Protein AF-A0AAN7Z479-F1 (afdb_monomer_lite)

Radius of gyration: 17.5 Å; chains: 1; bounding box: 39×34×53 Å

Structure (mmCIF, N/CA/C/O backbone):
data_AF-A0AAN7Z479-F1
#
_entry.id   AF-A0AAN7Z479-F1
#
loop_
_atom_site.group_PDB
_atom_site.id
_atom_site.type_symbol
_atom_site.label_atom_id
_atom_site.label_alt_id
_atom_site.label_comp_id
_atom_site.label_asym_id
_atom_site.label_entity_id
_atom_site.label_seq_id
_atom_site.pdbx_PDB_ins_code
_atom_site.Cartn_x
_atom_site.Cartn_y
_atom_site.Cartn_z
_atom_site.occupancy
_atom_site.B_iso_or_equiv
_atom_site.auth_seq_id
_atom_site.auth_comp_id
_atom_site.auth_asym_id
_atom_site.auth_atom_id
_atom_site.pdbx_PDB_model_num
ATOM 1 N N . MET A 1 1 ? -17.009 -22.037 22.000 1.00 31.88 1 MET A N 1
ATOM 2 C CA . MET A 1 1 ? -17.190 -20.861 22.874 1.00 31.88 1 MET A CA 1
ATOM 3 C C . MET A 1 1 ? -15.784 -20.426 23.240 1.00 31.88 1 MET A C 1
ATOM 5 O O . MET A 1 1 ? -15.119 -21.175 23.938 1.00 31.88 1 MET A O 1
ATOM 9 N N . LEU A 1 2 ? -15.259 -19.372 22.610 1.00 34.09 2 LEU A N 1
ATOM 10 C CA . LEU A 1 2 ? -13.909 -18.897 22.923 1.00 34.09 2 LEU A CA 1
ATOM 11 C C . LEU A 1 2 ? -13.974 -18.253 24.307 1.00 34.09 2 LEU A C 1
ATOM 13 O O . LEU A 1 2 ? -14.759 -17.330 24.519 1.00 34.09 2 LEU A O 1
ATOM 17 N N . ASP A 1 3 ? -13.232 -18.828 25.246 1.00 29.84 3 ASP A N 1
ATOM 18 C CA . ASP A 1 3 ? -13.156 -18.368 26.622 1.00 29.84 3 ASP A CA 1
ATOM 19 C C . ASP A 1 3 ? -12.360 -17.055 26.662 1.00 29.84 3 ASP A C 1
ATOM 21 O O . ASP A 1 3 ? -11.141 -17.040 26.520 1.00 29.84 3 ASP A O 1
ATOM 25 N N . LEU A 1 4 ? -13.082 -15.939 26.778 1.00 45.47 4 LEU A N 1
ATOM 26 C CA . LEU A 1 4 ? -12.534 -14.583 26.880 1.00 45.47 4 LEU A CA 1
ATOM 27 C C . LEU A 1 4 ? -12.159 -14.225 28.334 1.00 45.47 4 LEU A C 1
ATOM 29 O O . LEU A 1 4 ? -11.893 -13.062 28.633 1.00 45.47 4 LEU A O 1
ATOM 33 N N . SER A 1 5 ? -12.127 -15.198 29.256 1.00 35.03 5 SER A N 1
ATOM 34 C CA . SER A 1 5 ? -11.767 -14.970 30.665 1.00 35.03 5 SER A CA 1
ATOM 35 C C . SER A 1 5 ? -10.272 -14.721 30.908 1.00 35.03 5 SER A C 1
ATOM 37 O O . SER A 1 5 ? -9.901 -14.317 32.008 1.00 35.03 5 SER A O 1
ATOM 39 N N . SER A 1 6 ? -9.412 -14.846 29.889 1.00 37.84 6 SER A N 1
ATOM 40 C CA . SER A 1 6 ? -8.010 -14.408 29.978 1.00 37.84 6 SER A CA 1
ATOM 41 C C . SER A 1 6 ? -7.822 -12.894 29.791 1.00 37.84 6 SER A C 1
ATOM 43 O O . SER A 1 6 ? -6.691 -12.418 29.795 1.00 37.84 6 SER A O 1
ATOM 45 N N . CYS A 1 7 ? -8.901 -12.113 29.655 1.00 37.78 7 CYS A N 1
ATOM 46 C CA . CYS A 1 7 ? -8.879 -10.644 29.623 1.00 37.78 7 CYS A CA 1
ATOM 47 C C . CYS A 1 7 ? -8.624 -10.010 31.006 1.00 37.78 7 CYS A C 1
ATOM 49 O O . CYS A 1 7 ? -9.256 -9.016 31.357 1.00 37.78 7 CYS A O 1
ATOM 51 N N . ASN A 1 8 ? -7.704 -10.563 31.801 1.00 35.97 8 ASN A N 1
ATOM 52 C CA . ASN A 1 8 ? -7.264 -9.935 33.041 1.00 35.97 8 ASN A CA 1
ATOM 53 C C . ASN A 1 8 ? -5.737 -9.790 33.062 1.00 35.97 8 ASN A C 1
ATOM 55 O O . ASN A 1 8 ? -5.003 -10.770 33.161 1.00 35.97 8 ASN A O 1
ATOM 59 N N . SER A 1 9 ? -5.313 -8.523 33.032 1.00 38.69 9 SER A N 1
ATOM 60 C CA . SER A 1 9 ? -3.955 -7.964 32.962 1.00 38.69 9 SER A CA 1
ATOM 61 C C . SER A 1 9 ? -3.333 -7.860 31.557 1.00 38.69 9 SER A C 1
ATOM 63 O O . SER A 1 9 ? -3.153 -8.844 30.853 1.00 38.69 9 SER A O 1
ATOM 65 N N . THR A 1 10 ? -2.956 -6.622 31.209 1.00 37.06 10 THR A N 1
ATOM 66 C CA . THR A 1 10 ? -2.405 -6.104 29.938 1.00 37.06 10 THR A CA 1
ATOM 67 C C . THR A 1 10 ? -3.448 -5.731 28.878 1.00 37.06 10 THR A C 1
ATOM 69 O O . THR A 1 10 ? -4.403 -6.451 28.608 1.00 37.06 10 THR A O 1
ATOM 72 N N . ALA A 1 11 ? -3.319 -4.512 28.358 1.00 47.00 11 ALA A N 1
ATOM 73 C CA . ALA A 1 11 ? -4.245 -3.922 27.410 1.00 47.00 11 ALA A CA 1
ATOM 74 C C . ALA A 1 11 ? -4.107 -4.646 26.061 1.00 47.00 11 ALA A C 1
ATOM 76 O O . ALA A 1 11 ? -3.091 -4.528 25.380 1.00 47.00 11 ALA A O 1
ATOM 77 N N . ASN A 1 12 ? -5.099 -5.468 25.720 1.00 52.91 12 ASN A N 1
ATOM 78 C CA . ASN A 1 12 ? -5.029 -6.331 24.547 1.00 52.91 12 ASN A CA 1
ATOM 79 C C . ASN A 1 12 ? -5.424 -5.542 23.294 1.00 52.91 12 ASN A C 1
ATOM 81 O O . ASN A 1 12 ? -6.611 -5.320 23.052 1.00 52.91 12 ASN A O 1
ATOM 85 N N . ALA A 1 13 ? -4.433 -5.147 22.492 1.00 54.78 13 ALA A N 1
ATOM 86 C CA . ALA A 1 13 ? -4.651 -4.703 21.117 1.00 54.78 13 ALA A CA 1
ATOM 87 C C . ALA A 1 13 ? -5.515 -5.729 20.356 1.00 54.78 13 ALA A C 1
ATOM 89 O O . ALA A 1 13 ? -5.385 -6.943 20.560 1.00 54.78 13 ALA A O 1
ATOM 90 N N . LEU A 1 14 ? -6.411 -5.262 19.481 1.00 60.06 14 LEU A N 1
ATOM 91 C CA . LEU A 1 14 ? -7.264 -6.166 18.706 1.00 60.06 14 LEU A CA 1
ATOM 92 C C . LEU A 1 14 ? -6.395 -6.969 17.726 1.00 60.06 14 LEU A C 1
ATOM 94 O O . LEU A 1 14 ? -5.628 -6.409 16.946 1.00 60.06 14 LEU A O 1
ATOM 98 N N . SER A 1 15 ? -6.508 -8.297 17.764 1.00 69.00 15 SER A N 1
ATOM 99 C CA . SER A 1 15 ? -5.804 -9.163 16.815 1.00 69.00 15 SER A CA 1
ATOM 100 C C . SER A 1 15 ? -6.449 -9.098 15.426 1.00 69.00 15 SER A C 1
ATOM 102 O O . SER A 1 15 ? -7.633 -8.782 15.294 1.00 69.00 15 SER A O 1
ATOM 104 N N . SER A 1 16 ? -5.708 -9.462 14.375 1.00 68.81 16 SER A N 1
ATOM 105 C CA . SER A 1 16 ? -6.222 -9.491 12.992 1.00 68.81 16 SER A CA 1
ATOM 106 C C . SER A 1 16 ? -7.510 -10.316 12.837 1.00 68.81 16 SER A C 1
ATOM 108 O O . SER A 1 16 ? -8.418 -9.922 12.113 1.00 68.81 16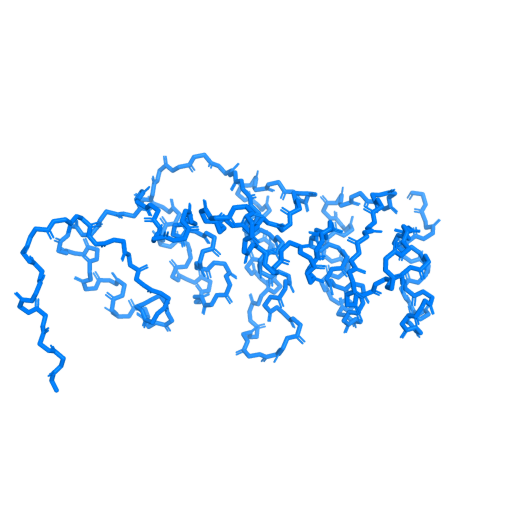 SER A O 1
ATOM 110 N N . MET A 1 17 ? -7.655 -11.407 13.598 1.00 72.06 17 MET A N 1
ATOM 111 C CA . MET A 1 17 ? -8.870 -12.239 13.620 1.00 72.06 17 MET A CA 1
ATOM 112 C C . MET A 1 17 ? -10.117 -11.519 14.149 1.00 72.06 17 MET A C 1
ATOM 114 O O . MET A 1 17 ? -11.244 -11.944 13.878 1.00 72.06 17 MET A O 1
ATOM 118 N N . VAL A 1 18 ? -9.930 -10.492 14.977 1.00 81.75 18 VAL A N 1
ATOM 119 C CA . VAL A 1 18 ? -11.021 -9.636 15.446 1.00 81.75 18 VAL A CA 1
ATOM 120 C C . VAL A 1 18 ? -11.376 -8.626 14.362 1.00 81.75 18 VAL A C 1
ATOM 122 O O . VAL A 1 18 ? -12.557 -8.410 14.119 1.00 81.75 18 VAL A O 1
ATOM 125 N N . LEU A 1 19 ? -10.375 -8.079 13.669 1.00 86.12 19 LEU A N 1
ATOM 126 C CA . LEU A 1 19 ? -10.551 -7.038 12.653 1.00 86.12 19 LEU A CA 1
ATOM 127 C C . LEU A 1 19 ? -11.257 -7.506 11.377 1.00 86.12 19 LEU A C 1
ATOM 129 O O . LEU A 1 19 ? -11.959 -6.717 10.752 1.00 86.12 19 LEU A O 1
ATOM 133 N N . GLU A 1 20 ? -11.113 -8.778 11.002 1.00 86.56 20 GLU A N 1
ATOM 134 C CA . GLU A 1 20 ? -11.834 -9.349 9.853 1.00 86.56 20 GLU A CA 1
ATOM 135 C C . GLU A 1 20 ? -13.352 -9.496 10.102 1.00 86.56 20 GLU A C 1
ATOM 137 O O . GLU A 1 20 ? -14.106 -9.714 9.156 1.00 86.56 20 GLU A O 1
ATOM 142 N N . VAL A 1 21 ? -13.824 -9.388 11.354 1.00 89.19 21 VAL A N 1
ATOM 143 C CA . 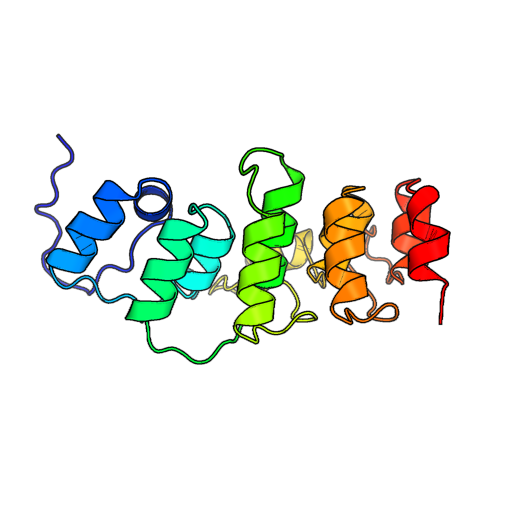VAL A 1 21 ? -15.238 -9.588 11.723 1.00 89.19 21 VAL A CA 1
ATOM 144 C C . VAL A 1 21 ? -15.801 -8.309 12.361 1.00 89.19 21 VAL A C 1
ATOM 146 O O . VAL A 1 21 ? -15.588 -8.093 13.560 1.00 89.19 21 VAL A O 1
ATOM 149 N N . PRO A 1 22 ? -16.547 -7.471 11.613 1.00 89.56 22 PRO A N 1
ATOM 150 C CA . PRO A 1 22 ? -17.031 -6.171 12.089 1.00 89.56 22 PRO A CA 1
ATOM 151 C C . PRO A 1 22 ? -17.771 -6.232 13.431 1.00 89.56 22 PRO A C 1
ATOM 153 O O . PRO A 1 22 ? -17.547 -5.399 14.309 1.00 89.56 22 PRO A O 1
ATOM 156 N N . GLU A 1 23 ? -18.599 -7.256 13.645 1.00 89.88 23 GLU A N 1
ATOM 157 C CA . GLU A 1 23 ? -19.369 -7.432 14.881 1.00 89.88 23 GLU A CA 1
ATOM 158 C C . GLU A 1 23 ? -18.461 -7.636 16.098 1.00 89.88 23 GLU A C 1
ATOM 160 O O . GLU A 1 23 ? -18.776 -7.171 17.194 1.00 89.88 23 GLU A O 1
ATOM 165 N N . ARG A 1 24 ? -17.315 -8.307 15.919 1.00 88.88 24 ARG A N 1
ATOM 166 C CA . ARG A 1 24 ? -16.334 -8.488 16.999 1.00 88.88 24 ARG A CA 1
ATOM 167 C C . ARG A 1 24 ? -15.622 -7.184 17.310 1.00 88.88 24 ARG A C 1
ATOM 169 O O . ARG A 1 24 ? -15.418 -6.889 18.484 1.00 88.88 24 ARG A O 1
ATOM 176 N N . VAL A 1 25 ? -15.292 -6.396 16.287 1.00 88.56 25 VAL A N 1
ATOM 177 C CA . VAL A 1 25 ? -14.699 -5.067 16.477 1.00 88.56 25 VAL A CA 1
ATOM 178 C C . VAL A 1 25 ? -15.641 -4.180 17.282 1.00 88.56 25 VAL A C 1
ATOM 180 O O . VAL A 1 25 ? -15.233 -3.654 18.315 1.00 88.56 25 VAL A O 1
ATOM 183 N N . HIS A 1 26 ? -16.915 -4.089 16.888 1.00 86.62 26 HIS A N 1
ATOM 184 C CA . HIS A 1 26 ? -17.925 -3.345 17.645 1.00 86.62 26 HIS A CA 1
ATOM 185 C C . HIS A 1 26 ? -18.021 -3.822 19.097 1.00 86.62 26 HIS A C 1
ATOM 187 O O . HIS A 1 26 ? -17.895 -3.017 20.018 1.00 86.62 26 HIS A O 1
ATOM 193 N N . TRP A 1 27 ? -18.161 -5.134 19.306 1.00 87.44 27 TRP A N 1
ATOM 194 C CA . TRP A 1 27 ? -18.277 -5.730 20.638 1.00 87.44 27 TRP A CA 1
ATOM 195 C C . TRP A 1 27 ? -17.076 -5.417 21.544 1.00 87.44 27 TRP A C 1
ATOM 197 O O . TRP A 1 27 ? -17.249 -5.206 22.751 1.00 87.44 27 TRP A O 1
ATOM 207 N N . CYS A 1 28 ? -15.864 -5.397 20.980 1.00 86.88 28 CYS A N 1
ATOM 208 C CA . CYS A 1 28 ? -14.639 -5.058 21.698 1.00 86.88 28 CYS A CA 1
ATOM 209 C C . CYS A 1 28 ? -14.561 -3.559 22.015 1.00 86.88 28 CYS A C 1
ATOM 211 O O . CYS A 1 28 ? -14.272 -3.196 23.155 1.00 86.88 28 CYS A O 1
ATOM 213 N N . LEU A 1 29 ? -14.854 -2.691 21.043 1.00 84.81 29 LEU A N 1
ATOM 214 C CA . LEU A 1 29 ? -14.834 -1.237 21.233 1.00 84.81 29 LEU A CA 1
ATOM 215 C C . LEU A 1 29 ? -15.869 -0.782 22.275 1.00 84.81 29 LEU A C 1
ATOM 217 O O . LEU A 1 29 ? -15.574 0.085 23.092 1.00 84.81 29 LEU A O 1
ATOM 221 N N . GLU A 1 30 ? -17.055 -1.397 22.312 1.00 87.31 30 GLU A N 1
ATOM 222 C CA . GLU A 1 30 ? -18.076 -1.145 23.346 1.00 87.31 30 GLU A CA 1
ATOM 223 C C . GLU A 1 30 ? -17.609 -1.502 24.765 1.00 87.31 30 GLU A C 1
ATOM 225 O O . GLU A 1 30 ? -18.119 -0.961 25.743 1.00 87.31 30 GLU A O 1
ATOM 230 N N . ARG A 1 31 ? -16.629 -2.403 24.891 1.00 86.62 31 ARG A N 1
ATOM 231 C CA . ARG A 1 31 ? -16.045 -2.830 26.173 1.00 86.62 31 ARG A CA 1
ATOM 232 C C . ARG A 1 31 ? -14.776 -2.073 26.545 1.00 86.62 31 ARG A C 1
ATOM 234 O O . ARG A 1 31 ? -14.092 -2.472 27.482 1.00 86.62 31 ARG A O 1
ATOM 241 N N . GLY A 1 32 ? -14.479 -0.984 25.840 1.00 83.00 32 GLY A N 1
ATOM 242 C CA . GLY A 1 32 ? -13.323 -0.141 26.126 1.00 83.00 32 GLY A CA 1
ATOM 243 C C . GLY A 1 32 ? -12.009 -0.702 25.592 1.00 83.00 32 GLY A C 1
ATOM 244 O O . GLY A 1 32 ? -10.960 -0.383 26.143 1.00 83.00 32 GLY A O 1
ATOM 245 N N . ALA A 1 33 ? -12.045 -1.538 24.546 1.00 81.69 33 ALA A N 1
ATOM 246 C CA . ALA A 1 33 ? -10.827 -1.845 23.804 1.00 81.69 33 ALA A CA 1
ATOM 247 C C . ALA A 1 33 ? -10.222 -0.546 23.252 1.00 81.69 33 ALA A C 1
ATOM 249 O O . ALA A 1 33 ? -10.915 0.246 22.611 1.00 81.69 33 ALA A O 1
ATOM 250 N N . ASP A 1 34 ? -8.935 -0.346 23.515 1.00 79.12 34 ASP A N 1
ATOM 251 C CA . ASP A 1 34 ? -8.214 0.856 23.126 1.00 79.12 34 ASP A CA 1
ATOM 252 C C . ASP A 1 34 ? -7.635 0.691 21.714 1.00 79.12 34 ASP A C 1
ATOM 254 O O . ASP A 1 34 ? -6.751 -0.136 21.472 1.00 79.12 34 ASP A O 1
ATOM 258 N N . ALA A 1 35 ? -8.171 1.467 20.771 1.00 77.50 35 ALA A N 1
ATOM 259 C CA . ALA A 1 35 ? -7.760 1.464 19.370 1.00 77.50 35 ALA A CA 1
ATOM 260 C C . ALA A 1 35 ? -6.421 2.189 19.130 1.00 77.50 35 ALA A C 1
ATOM 262 O O . ALA A 1 35 ? -5.897 2.130 18.022 1.00 77.50 35 ALA A O 1
ATOM 263 N N . SER A 1 36 ? -5.852 2.852 20.141 1.00 77.06 36 SER A N 1
ATOM 264 C CA . SER A 1 36 ? -4.546 3.514 20.030 1.00 77.06 36 SER A CA 1
ATOM 265 C C . SER A 1 36 ? -3.360 2.563 20.235 1.00 77.06 36 SER A C 1
ATOM 267 O O . SER A 1 36 ? -2.216 2.925 19.962 1.00 77.06 36 SER A O 1
ATOM 269 N N . LEU A 1 37 ? -3.614 1.337 20.701 1.00 73.31 37 LEU A N 1
ATOM 270 C CA . LEU A 1 37 ? -2.561 0.383 21.034 1.00 73.31 37 LEU A CA 1
ATOM 271 C C . LEU A 1 37 ? -1.978 -0.303 19.798 1.00 73.31 37 LEU A C 1
ATOM 273 O O . LEU A 1 37 ? -2.695 -0.712 18.880 1.00 73.31 37 LEU A O 1
ATOM 277 N N . SER A 1 38 ? -0.663 -0.514 19.835 1.00 77.50 38 SER A N 1
ATOM 278 C CA . SER A 1 38 ? 0.043 -1.344 18.866 1.00 77.50 38 SER A CA 1
ATOM 279 C C . SER A 1 38 ? -0.104 -2.836 19.174 1.00 77.50 38 SER A C 1
ATOM 281 O O . SER A 1 38 ? -0.153 -3.266 20.328 1.00 77.50 38 SER A O 1
ATOM 283 N N . SER A 1 39 ? -0.122 -3.646 18.120 1.00 74.62 39 SER A N 1
ATOM 284 C CA . SER A 1 39 ? 0.014 -5.098 18.185 1.00 74.62 39 SER A CA 1
ATOM 285 C C . SER A 1 39 ? 1.359 -5.510 18.814 1.00 74.62 39 SER A C 1
ATOM 287 O O . SER A 1 39 ? 2.292 -4.705 18.865 1.00 74.62 39 SER A O 1
ATOM 289 N N . PRO A 1 40 ? 1.524 -6.785 19.219 1.00 70.81 40 PRO A N 1
ATOM 290 C CA . PRO A 1 40 ? 2.817 -7.303 19.680 1.00 70.81 40 PRO A CA 1
ATOM 291 C C . PRO A 1 40 ? 3.955 -7.153 18.660 1.00 70.81 40 PRO A C 1
ATOM 293 O O . PRO A 1 40 ? 5.120 -7.167 19.038 1.00 70.81 40 PRO A O 1
ATOM 296 N N . LEU A 1 41 ? 3.612 -6.994 17.380 1.00 70.25 41 LEU A N 1
ATOM 297 C CA . LEU A 1 41 ? 4.539 -6.715 16.289 1.00 70.25 41 LEU A CA 1
ATOM 298 C C . LEU A 1 41 ? 4.690 -5.207 16.051 1.00 70.25 41 LEU A C 1
ATOM 300 O O . LEU A 1 41 ? 4.919 -4.811 14.926 1.00 70.25 41 LEU A O 1
ATOM 304 N N . GLY A 1 42 ? 4.423 -4.330 17.019 1.00 79.25 42 GLY A N 1
ATOM 305 C CA . GLY A 1 42 ? 4.577 -2.875 16.869 1.00 79.25 42 GLY A CA 1
ATOM 306 C C . GLY A 1 42 ? 3.572 -2.169 15.943 1.00 79.25 42 GLY A C 1
ATOM 307 O O . GLY A 1 42 ? 3.468 -0.948 16.006 1.00 79.25 42 GLY A O 1
ATOM 308 N N . LEU A 1 43 ? 2.789 -2.907 15.149 1.00 84.62 43 LEU A N 1
ATOM 309 C CA . LEU A 1 43 ? 1.811 -2.345 14.208 1.00 84.62 43 LEU A CA 1
ATOM 310 C C . LEU A 1 43 ? 0.671 -1.632 14.917 1.00 84.62 43 LEU A C 1
ATOM 312 O O . LEU A 1 43 ? 0.045 -2.222 15.796 1.00 84.62 43 LEU A O 1
ATOM 316 N N . THR A 1 44 ? 0.327 -0.433 14.471 1.00 88.88 44 THR A N 1
ATOM 317 C CA . THR A 1 44 ? -0.923 0.228 14.853 1.00 88.88 44 THR A CA 1
ATOM 318 C C . THR A 1 44 ? -2.127 -0.593 14.397 1.00 88.88 44 THR A C 1
ATOM 320 O O . THR A 1 44 ? -2.062 -1.369 13.436 1.00 88.88 44 THR A O 1
ATOM 323 N N . ILE A 1 45 ? -3.276 -0.398 15.046 1.00 88.88 45 ILE A N 1
ATOM 324 C CA . ILE A 1 45 ? -4.479 -1.119 14.631 1.00 88.88 45 ILE A CA 1
ATOM 325 C C . ILE A 1 45 ? -4.916 -0.767 13.205 1.00 88.88 45 ILE A C 1
ATOM 327 O O . ILE A 1 45 ? -5.465 -1.616 12.503 1.00 88.88 45 ILE A O 1
ATOM 331 N N . ILE A 1 46 ? -4.620 0.456 12.755 1.00 92.94 46 ILE A N 1
ATOM 332 C CA . ILE A 1 46 ? -4.938 0.917 11.404 1.00 92.94 46 ILE A CA 1
ATOM 333 C C . ILE A 1 46 ? -4.101 0.177 10.361 1.00 92.94 46 ILE A C 1
ATOM 335 O O . ILE A 1 46 ? -4.633 -0.241 9.337 1.00 92.94 46 ILE A O 1
ATOM 339 N N . GLU A 1 47 ? -2.820 -0.065 10.630 1.00 92.62 47 GLU A N 1
ATOM 340 C CA . GLU A 1 47 ? -1.939 -0.828 9.740 1.00 92.62 47 GLU A CA 1
ATOM 341 C C . GLU A 1 47 ? -2.380 -2.289 9.585 1.00 92.62 47 GLU A C 1
ATOM 343 O O . GLU A 1 47 ? -2.376 -2.839 8.476 1.00 92.62 47 GLU A O 1
ATOM 348 N N . VAL A 1 48 ? -2.823 -2.918 10.679 1.00 90.88 48 VAL A N 1
ATOM 349 C CA . VAL A 1 48 ? -3.390 -4.274 10.629 1.00 90.88 48 VAL A CA 1
ATOM 350 C C . VAL A 1 48 ? -4.729 -4.263 9.885 1.00 90.88 48 VAL A C 1
ATOM 352 O O . VAL A 1 48 ? -4.954 -5.095 9.002 1.00 90.88 48 VAL A O 1
ATOM 355 N N . ALA A 1 49 ? -5.607 -3.302 10.182 1.00 93.44 49 ALA A N 1
ATOM 356 C CA . ALA A 1 49 ? -6.914 -3.170 9.542 1.00 93.44 49 ALA A CA 1
ATOM 357 C C . ALA A 1 49 ? -6.800 -2.911 8.032 1.00 93.44 49 ALA A C 1
ATOM 359 O O . ALA A 1 49 ? -7.515 -3.534 7.248 1.00 93.44 49 ALA A O 1
ATOM 360 N N . ALA A 1 50 ? -5.849 -2.082 7.598 1.00 95.81 50 ALA A N 1
ATOM 361 C CA . ALA A 1 50 ? -5.574 -1.817 6.187 1.00 95.81 50 ALA A CA 1
ATOM 362 C C . ALA A 1 50 ? -5.255 -3.101 5.396 1.00 95.81 50 ALA A C 1
ATOM 364 O O . ALA A 1 50 ? -5.576 -3.201 4.210 1.00 95.81 50 ALA A O 1
ATOM 365 N N . SER A 1 51 ? -4.688 -4.108 6.066 1.00 93.44 51 SER A N 1
ATOM 366 C CA . SER A 1 51 ? -4.319 -5.390 5.459 1.00 93.44 51 SER A CA 1
ATOM 367 C C . SER A 1 51 ? -5.481 -6.377 5.321 1.00 93.44 51 SER A C 1
ATOM 369 O O . SER A 1 51 ? -5.409 -7.260 4.470 1.00 93.44 51 SER A O 1
ATOM 371 N N . CYS A 1 52 ? -6.504 -6.306 6.181 1.00 92.62 52 CYS A N 1
ATOM 372 C CA . CYS A 1 52 ? -7.474 -7.405 6.312 1.00 92.62 52 CYS A CA 1
ATOM 373 C C . CYS A 1 52 ? -8.916 -7.010 6.648 1.00 92.62 52 CYS A C 1
ATOM 375 O O . CYS A 1 52 ? -9.836 -7.771 6.352 1.00 92.62 52 CYS A O 1
ATOM 377 N N . ALA A 1 53 ? -9.136 -5.850 7.263 1.00 94.44 53 ALA A N 1
ATOM 378 C CA . ALA A 1 53 ? -10.457 -5.422 7.699 1.00 94.44 53 ALA A CA 1
ATOM 379 C C . ALA A 1 53 ? -11.236 -4.794 6.546 1.00 94.44 53 ALA A C 1
ATOM 381 O O . ALA A 1 53 ? -10.645 -4.147 5.678 1.00 94.44 53 ALA A O 1
ATOM 382 N N . SER A 1 54 ? -12.563 -4.916 6.579 1.00 95.44 54 SER A N 1
ATOM 383 C CA . SER A 1 54 ? -13.437 -4.197 5.647 1.00 95.44 54 SER A CA 1
ATOM 384 C C . SER A 1 54 ? -13.216 -2.681 5.721 1.00 95.44 54 SER A C 1
ATOM 386 O O . SER A 1 54 ? -12.842 -2.153 6.775 1.00 95.44 54 SER A O 1
ATOM 388 N N . LEU A 1 55 ? -13.496 -1.968 4.628 1.00 96.31 55 LEU A N 1
ATOM 389 C CA . LEU A 1 55 ? -13.455 -0.502 4.608 1.00 96.31 55 LEU A CA 1
ATOM 390 C C . LEU A 1 55 ? -14.253 0.143 5.757 1.00 96.31 55 LEU A C 1
ATOM 392 O O . LEU A 1 55 ? -13.788 1.110 6.356 1.00 96.31 55 LEU A O 1
ATOM 396 N N . ASP A 1 56 ? -15.432 -0.384 6.088 1.00 95.44 56 ASP A N 1
ATOM 397 C CA . ASP A 1 56 ? -16.280 0.185 7.144 1.00 95.44 56 ASP A CA 1
ATOM 398 C C . ASP A 1 56 ? -15.674 -0.015 8.536 1.00 95.44 56 ASP A C 1
ATOM 400 O O . ASP A 1 56 ? -15.687 0.893 9.367 1.00 95.44 56 ASP A O 1
ATOM 404 N N . THR A 1 57 ? -15.060 -1.175 8.775 1.00 94.00 57 THR A N 1
ATOM 405 C CA . THR A 1 57 ? -14.300 -1.425 10.004 1.00 94.00 57 THR A CA 1
ATOM 406 C C . THR A 1 57 ? -13.093 -0.498 10.113 1.00 94.00 57 THR A C 1
ATOM 408 O O . THR A 1 57 ? -12.829 0.039 11.186 1.00 94.00 57 THR A O 1
ATOM 411 N N . LEU A 1 58 ? -12.373 -0.277 9.011 1.00 95.31 58 LEU A N 1
ATOM 412 C CA . LEU A 1 58 ? -11.237 0.642 8.978 1.00 95.31 58 LEU A CA 1
ATOM 413 C C . LEU A 1 58 ? -11.665 2.080 9.302 1.00 95.31 58 LEU A C 1
ATOM 415 O O . LEU A 1 58 ? -11.031 2.720 10.136 1.00 95.31 58 LEU A O 1
ATOM 419 N N . LYS A 1 59 ? -12.756 2.567 8.695 1.00 94.38 59 LYS A N 1
ATOM 420 C CA . LYS A 1 59 ? -13.331 3.893 8.985 1.00 94.38 59 LYS A CA 1
ATOM 421 C C . LYS A 1 59 ? -13.650 4.052 10.467 1.00 94.38 59 LYS A C 1
ATOM 423 O O . LYS A 1 59 ? -13.174 4.996 11.089 1.00 94.38 59 LYS A O 1
ATOM 428 N N . LEU A 1 60 ? -14.369 3.084 11.038 1.00 92.31 60 LEU A N 1
ATOM 429 C CA . LEU A 1 60 ? -14.708 3.076 12.460 1.00 92.31 60 LEU A CA 1
ATOM 430 C C . LEU A 1 60 ? -1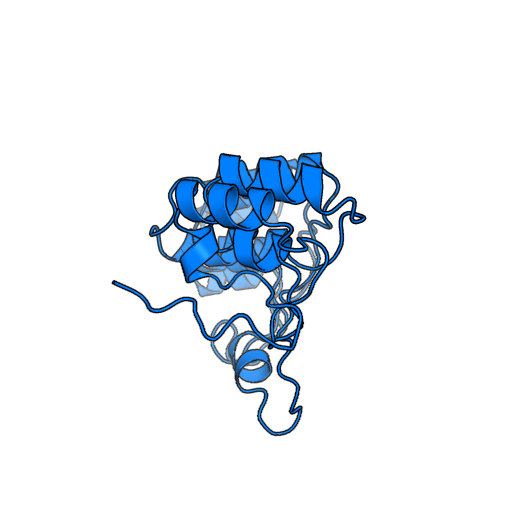3.459 3.151 13.345 1.00 92.31 60 LEU A C 1
ATOM 432 O O . LEU A 1 60 ? -13.452 3.869 14.340 1.00 92.31 60 LEU A O 1
ATOM 436 N N . LEU A 1 61 ? -12.404 2.405 13.013 1.00 92.00 61 LEU A N 1
ATOM 437 C CA . LEU A 1 61 ? -11.173 2.412 13.802 1.00 92.00 61 LEU A CA 1
ATOM 438 C C . LEU A 1 61 ? -10.429 3.744 13.705 1.00 92.00 61 LEU A C 1
ATOM 440 O O . LEU A 1 61 ? -9.985 4.237 14.736 1.00 92.00 61 LEU A O 1
ATOM 444 N N . ILE A 1 62 ? -10.327 4.345 12.514 1.00 92.25 62 ILE A N 1
ATOM 445 C CA . ILE A 1 62 ? -9.688 5.661 12.341 1.00 92.25 62 ILE A CA 1
ATOM 446 C C . ILE A 1 62 ? -10.436 6.733 13.141 1.00 92.25 62 ILE A C 1
ATOM 448 O O . ILE A 1 62 ? -9.803 7.511 13.848 1.00 92.25 62 ILE A O 1
ATOM 452 N N . GLU A 1 63 ? -11.772 6.726 13.109 1.00 89.94 63 GLU A N 1
ATOM 453 C CA . GLU A 1 63 ? -12.603 7.645 13.903 1.00 89.94 63 GLU A CA 1
ATOM 454 C C . GLU A 1 63 ? -12.383 7.501 15.418 1.00 89.94 63 GLU A C 1
ATOM 456 O O . GLU A 1 63 ? -12.574 8.459 16.164 1.00 89.94 63 GLU A O 1
ATOM 461 N N . ARG A 1 64 ? -12.010 6.305 15.893 1.00 85.88 64 ARG A N 1
ATOM 462 C CA . ARG A 1 64 ? -11.822 6.009 17.324 1.00 85.88 64 ARG A CA 1
ATOM 463 C C . ARG A 1 64 ? -10.387 6.155 17.811 1.00 85.88 64 ARG A C 1
ATOM 465 O O . ARG A 1 64 ? -10.202 6.408 18.996 1.00 85.88 64 ARG A O 1
ATOM 472 N N . ALA A 1 65 ? -9.402 5.937 16.946 1.00 83.94 65 ALA A N 1
ATOM 473 C CA . ALA A 1 65 ? -7.993 5.958 17.323 1.00 83.94 65 ALA A CA 1
ATOM 474 C C . ALA A 1 65 ? -7.463 7.380 17.568 1.00 83.94 65 ALA A C 1
ATOM 476 O O . ALA A 1 65 ? -6.471 7.519 18.277 1.00 83.94 65 ALA A O 1
ATOM 477 N N . ASP A 1 66 ? -8.103 8.408 16.989 1.00 79.56 66 ASP A N 1
ATOM 478 C CA . ASP A 1 66 ? -7.690 9.824 17.071 1.00 79.56 66 ASP A CA 1
ATOM 479 C C . ASP A 1 66 ? -6.176 10.024 16.836 1.00 79.56 66 ASP A C 1
ATOM 481 O O . ASP A 1 66 ? -5.499 10.827 17.477 1.00 79.56 66 ASP A O 1
ATOM 485 N N . SER A 1 67 ? -5.614 9.218 15.932 1.00 77.56 67 SER A N 1
ATOM 486 C CA . SER A 1 67 ? -4.184 9.176 15.637 1.00 77.56 67 SER A CA 1
ATOM 487 C C . SER A 1 67 ? -3.877 9.916 14.341 1.00 77.56 67 SER A C 1
ATOM 489 O O . SER A 1 67 ? -4.602 9.772 13.354 1.00 77.56 67 SER A O 1
ATOM 491 N N . SER A 1 68 ? -2.759 10.644 14.304 1.00 86.62 68 SER A N 1
ATOM 492 C CA . SER A 1 68 ? -2.278 11.269 13.070 1.00 86.62 68 SER A CA 1
ATOM 493 C C . SER A 1 68 ? -2.010 10.223 11.979 1.00 86.62 68 SER A C 1
ATOM 495 O O . SER A 1 68 ? -1.458 9.164 12.289 1.00 86.62 68 SER A O 1
ATOM 497 N N . PRO A 1 69 ? -2.342 10.513 10.708 1.00 92.19 69 PRO A N 1
ATOM 498 C CA . PRO A 1 69 ? -2.110 9.597 9.598 1.00 92.19 69 PRO A CA 1
ATOM 499 C C . PRO A 1 69 ? -0.605 9.409 9.372 1.00 92.19 69 PRO A C 1
ATOM 501 O O . PRO A 1 69 ? 0.092 10.310 8.909 1.00 92.19 69 PRO A O 1
ATOM 504 N N . GLN A 1 70 ? -0.093 8.237 9.735 1.00 91.50 70 GLN A N 1
ATOM 505 C CA . GLN A 1 70 ? 1.328 7.901 9.669 1.00 91.50 70 GLN A CA 1
ATOM 506 C C . GLN A 1 70 ? 1.526 6.401 9.424 1.00 91.50 70 GLN A C 1
ATOM 508 O O . GLN A 1 70 ? 0.568 5.626 9.474 1.00 91.50 70 GLN A O 1
ATOM 513 N N . GLY A 1 71 ? 2.777 5.999 9.197 1.00 91.69 71 GLY A N 1
ATOM 514 C CA . GLY A 1 71 ? 3.139 4.603 8.960 1.00 91.69 71 GLY A CA 1
ATOM 515 C C . GLY A 1 71 ? 2.737 4.112 7.571 1.00 91.69 71 GLY A C 1
ATOM 516 O O . GLY A 1 71 ? 2.305 4.876 6.707 1.00 91.69 71 GLY A O 1
ATOM 517 N N . ASP A 1 72 ? 2.879 2.814 7.341 1.00 94.12 72 ASP A N 1
ATOM 518 C CA . ASP A 1 72 ? 2.822 2.201 6.010 1.00 94.12 72 ASP A CA 1
ATOM 519 C C . ASP A 1 72 ? 1.487 1.496 5.719 1.00 94.12 72 ASP A C 1
ATOM 521 O O . ASP A 1 72 ? 1.417 0.531 4.955 1.00 94.12 72 ASP A O 1
ATOM 525 N N . ALA A 1 73 ? 0.383 1.996 6.288 1.00 96.50 73 ALA A N 1
ATOM 526 C CA . ALA A 1 73 ? -0.964 1.454 6.066 1.00 96.50 73 ALA A CA 1
ATOM 527 C C . ALA A 1 73 ? -1.330 1.352 4.568 1.00 96.50 73 ALA A C 1
ATOM 529 O O . ALA A 1 73 ? -1.918 0.359 4.136 1.00 96.50 73 ALA A O 1
ATOM 530 N N . VAL A 1 74 ? -0.924 2.336 3.756 1.00 98.38 74 VAL A N 1
ATOM 531 C CA . VAL A 1 74 ? -1.136 2.338 2.296 1.00 98.38 74 VAL A CA 1
ATOM 532 C C . VAL A 1 74 ? -0.345 1.212 1.615 1.00 98.38 74 VAL A C 1
ATOM 534 O O . VAL A 1 74 ? -0.891 0.488 0.778 1.00 98.38 74 VAL A O 1
ATOM 537 N N . ALA A 1 75 ? 0.916 0.998 2.008 1.00 97.56 75 ALA A N 1
ATOM 538 C CA . ALA A 1 75 ? 1.735 -0.097 1.490 1.00 97.56 75 ALA A CA 1
ATOM 539 C C . ALA A 1 75 ? 1.150 -1.465 1.866 1.00 97.56 75 ALA A C 1
ATOM 541 O O . ALA A 1 75 ? 1.078 -2.356 1.019 1.00 97.56 75 ALA A O 1
ATOM 542 N N . ARG A 1 76 ? 0.657 -1.614 3.099 1.00 96.00 76 ARG A N 1
ATOM 543 C CA . ARG A 1 76 ? 0.009 -2.842 3.579 1.00 96.00 76 ARG A CA 1
ATOM 544 C C . ARG A 1 76 ? -1.285 -3.173 2.842 1.00 96.00 76 ARG A C 1
ATOM 546 O O . ARG A 1 76 ? -1.473 -4.321 2.441 1.00 96.00 76 ARG A O 1
ATOM 553 N N . ALA A 1 77 ? -2.144 -2.185 2.599 1.00 97.81 77 ALA A N 1
ATOM 554 C CA . ALA A 1 77 ? -3.353 -2.382 1.800 1.00 97.81 77 ALA A CA 1
ATOM 555 C C . ALA A 1 77 ? -3.029 -2.762 0.343 1.00 97.81 77 ALA A C 1
ATOM 557 O O . ALA A 1 77 ? -3.656 -3.669 -0.207 1.00 97.81 77 ALA A O 1
ATOM 558 N N . SER A 1 78 ? -2.006 -2.144 -0.259 1.00 98.19 78 SER A N 1
ATOM 559 C CA . SER A 1 78 ? -1.527 -2.523 -1.597 1.00 98.19 78 SER A CA 1
ATOM 560 C C . SER A 1 78 ? -0.962 -3.949 -1.628 1.00 98.19 78 SER A C 1
ATOM 562 O O . SER A 1 78 ? -1.293 -4.729 -2.520 1.00 98.19 78 SER A O 1
ATOM 564 N N . LEU A 1 79 ? -0.182 -4.349 -0.615 1.00 96.25 79 LEU A N 1
ATOM 565 C CA . LEU A 1 79 ? 0.313 -5.723 -0.483 1.00 96.25 79 LEU A CA 1
ATOM 566 C C . LEU A 1 79 ? -0.835 -6.733 -0.329 1.00 96.25 79 LEU A C 1
ATOM 568 O O . LEU A 1 79 ? -0.805 -7.806 -0.933 1.00 96.25 79 LEU A O 1
ATOM 572 N N . ALA A 1 80 ? -1.870 -6.398 0.440 1.00 96.00 80 ALA A N 1
ATOM 573 C CA . ALA A 1 80 ? -3.054 -7.239 0.588 1.00 96.00 80 ALA A CA 1
ATOM 574 C C . ALA A 1 80 ? -3.826 -7.406 -0.734 1.00 96.00 80 ALA A C 1
ATOM 576 O O . ALA A 1 80 ? -4.357 -8.484 -0.991 1.00 96.00 80 ALA A O 1
ATOM 577 N N . HIS A 1 81 ? -3.824 -6.393 -1.610 1.00 97.38 81 HIS A N 1
ATOM 578 C CA . HIS A 1 81 ? -4.472 -6.452 -2.931 1.00 97.38 81 HIS A CA 1
ATOM 579 C C . HIS A 1 81 ? -3.837 -7.496 -3.861 1.00 97.38 81 HIS A C 1
ATOM 581 O O . HIS A 1 81 ? -4.462 -7.976 -4.802 1.00 97.38 81 HIS A O 1
ATOM 587 N N . THR A 1 82 ? -2.592 -7.905 -3.595 1.00 95.06 82 THR A N 1
ATOM 588 C CA . THR A 1 82 ? -1.854 -8.854 -4.447 1.00 95.06 82 THR A CA 1
ATOM 589 C C . THR A 1 82 ? -2.438 -10.271 -4.460 1.00 95.06 82 THR A C 1
ATOM 591 O O . THR A 1 82 ? -2.160 -11.022 -5.393 1.00 95.06 82 THR A O 1
ATOM 594 N N . ASN A 1 83 ? -3.244 -10.646 -3.459 1.00 89.31 83 ASN A N 1
ATOM 595 C CA . ASN A 1 83 ? -3.739 -12.015 -3.269 1.00 89.31 83 ASN A CA 1
ATOM 596 C C . ASN A 1 83 ? -5.252 -12.197 -3.504 1.00 89.31 83 ASN A C 1
ATOM 598 O O . ASN A 1 83 ? -5.759 -13.288 -3.256 1.00 89.31 83 ASN A O 1
ATOM 602 N N . ASP A 1 84 ? -5.964 -11.162 -3.969 1.00 88.06 84 ASP A N 1
ATOM 603 C CA . ASP A 1 84 ? -7.409 -11.167 -4.281 1.00 88.06 84 ASP A CA 1
ATOM 604 C C . ASP A 1 84 ? -8.341 -11.623 -3.134 1.00 88.06 84 ASP A C 1
ATOM 606 O O . ASP A 1 84 ? -9.554 -11.729 -3.320 1.00 88.06 84 ASP A O 1
ATOM 610 N N . ARG A 1 85 ? -7.812 -11.855 -1.920 1.00 91.25 85 ARG A N 1
ATOM 611 C CA . ARG A 1 85 ? -8.595 -12.263 -0.741 1.00 91.25 85 ARG A CA 1
ATOM 612 C C . ARG A 1 85 ? -9.511 -11.142 -0.261 1.00 91.25 85 ARG A C 1
ATOM 614 O O . ARG A 1 85 ? -10.583 -11.417 0.272 1.00 91.25 85 ARG A O 1
ATOM 621 N N . TYR A 1 86 ? -9.076 -9.897 -0.431 1.00 91.19 86 TYR A N 1
ATOM 622 C CA . TYR A 1 86 ? -9.769 -8.712 0.059 1.00 91.19 86 TYR A CA 1
ATOM 623 C C . TYR A 1 86 ? -10.139 -7.823 -1.136 1.00 91.19 86 TYR A C 1
ATOM 625 O O . TYR A 1 86 ? -9.279 -7.111 -1.652 1.00 91.19 86 TYR A O 1
ATOM 633 N N . PRO A 1 87 ? -11.388 -7.877 -1.624 1.00 88.50 87 PRO A N 1
ATOM 634 C CA . PRO A 1 87 ? -11.762 -7.238 -2.887 1.00 88.50 87 PRO A CA 1
ATOM 635 C C . PRO A 1 87 ? -11.806 -5.703 -2.830 1.00 88.50 87 PRO A C 1
ATOM 637 O O . PRO A 1 87 ? -11.786 -5.059 -3.868 1.00 88.50 87 PRO A O 1
ATOM 640 N N . ASP A 1 88 ? -11.857 -5.116 -1.637 1.00 95.44 88 ASP A N 1
ATOM 641 C CA . ASP A 1 88 ? -12.032 -3.683 -1.368 1.00 95.44 88 ASP A CA 1
ATOM 642 C C . ASP A 1 88 ? -10.710 -2.940 -1.086 1.00 95.44 88 ASP A C 1
ATOM 644 O O . ASP A 1 88 ? -10.708 -1.840 -0.526 1.00 95.44 88 ASP A O 1
ATOM 648 N N . ARG A 1 89 ? -9.548 -3.531 -1.413 1.00 97.56 89 ARG A N 1
ATOM 649 C CA . ARG A 1 89 ? -8.251 -2.892 -1.107 1.00 97.56 89 ARG A CA 1
ATOM 650 C C . ARG A 1 89 ? -8.019 -1.600 -1.879 1.00 97.56 89 ARG A C 1
ATOM 652 O O . ARG A 1 89 ? -7.377 -0.702 -1.339 1.00 97.56 89 ARG A O 1
ATOM 659 N N . VAL A 1 90 ? -8.543 -1.474 -3.098 1.00 98.31 90 VAL A N 1
ATOM 660 C CA . VAL A 1 90 ? -8.450 -0.230 -3.882 1.00 98.31 90 VAL A CA 1
ATOM 661 C C . VAL A 1 90 ? -9.208 0.895 -3.176 1.00 98.31 90 VAL A C 1
ATOM 663 O O . VAL A 1 90 ? -8.679 1.994 -3.005 1.00 98.31 90 VAL A O 1
ATOM 666 N N . GLU A 1 91 ? -10.420 0.625 -2.698 1.00 98.50 91 GLU A N 1
ATOM 667 C CA . GLU A 1 91 ? -11.244 1.574 -1.949 1.00 98.50 91 GLU A CA 1
ATOM 668 C C . GLU A 1 91 ? -10.614 1.928 -0.600 1.00 98.50 91 GLU A C 1
ATOM 670 O O . GLU A 1 91 ? -10.647 3.088 -0.189 1.00 98.50 91 GLU A O 1
ATOM 675 N N . VAL A 1 92 ? -9.988 0.956 0.065 1.00 98.50 92 VAL A N 1
ATOM 676 C CA . VAL A 1 92 ? -9.232 1.182 1.302 1.00 98.50 92 VAL A CA 1
ATOM 677 C C . VAL A 1 92 ? -8.029 2.089 1.072 1.00 98.50 92 VAL A C 1
ATOM 679 O O . VAL A 1 92 ? -7.867 3.058 1.812 1.00 98.50 92 VAL A O 1
ATOM 682 N N . VAL A 1 93 ? -7.216 1.845 0.039 1.00 98.69 93 VAL A N 1
ATOM 683 C CA . VAL A 1 93 ? -6.090 2.732 -0.305 1.00 98.69 93 VAL A CA 1
ATOM 684 C C . VAL A 1 93 ? -6.592 4.132 -0.637 1.00 98.69 93 VAL A C 1
ATOM 686 O O . VAL A 1 93 ? -6.038 5.112 -0.143 1.00 98.69 93 VAL A O 1
ATOM 689 N N . ARG A 1 94 ? -7.677 4.244 -1.410 1.00 98.69 94 ARG A N 1
ATOM 690 C CA . ARG A 1 94 ? -8.290 5.535 -1.747 1.00 98.69 94 ARG A CA 1
ATOM 691 C C . ARG A 1 94 ? -8.667 6.313 -0.489 1.00 98.69 94 ARG A C 1
ATOM 693 O O . ARG A 1 94 ? -8.287 7.474 -0.364 1.00 98.69 94 ARG A O 1
ATOM 700 N N . PHE A 1 95 ? -9.353 5.655 0.443 1.00 98.44 95 PHE A N 1
ATOM 701 C CA . PHE A 1 95 ? -9.775 6.255 1.702 1.00 98.44 95 PHE A CA 1
ATOM 702 C C . PHE A 1 95 ? -8.590 6.653 2.590 1.00 98.44 95 PHE A C 1
ATOM 704 O O . PHE A 1 95 ? -8.564 7.776 3.081 1.00 98.44 95 PHE A O 1
ATOM 711 N N . LEU A 1 96 ? -7.586 5.788 2.763 1.00 98.31 96 LEU A N 1
ATOM 712 C CA . LEU A 1 96 ? -6.384 6.107 3.547 1.00 98.31 96 LEU A CA 1
ATOM 713 C C . LEU A 1 96 ? -5.659 7.339 2.991 1.00 98.31 96 LEU A C 1
ATOM 715 O O . LEU A 1 96 ? -5.282 8.234 3.744 1.00 98.31 96 LEU A O 1
ATOM 719 N N . LEU A 1 97 ? -5.520 7.432 1.670 1.00 98.50 97 LEU A N 1
ATOM 720 C CA . LEU A 1 97 ? -4.934 8.606 1.025 1.00 98.50 97 LEU A CA 1
ATOM 721 C C . LEU A 1 97 ? -5.795 9.864 1.227 1.00 98.50 97 LEU A C 1
ATOM 723 O O . LEU A 1 97 ? -5.245 10.938 1.451 1.00 98.50 97 LEU A O 1
ATOM 727 N N . ASP A 1 98 ? -7.127 9.743 1.219 1.00 97.69 98 ASP A N 1
ATOM 728 C CA . ASP A 1 98 ? -8.037 10.860 1.529 1.00 97.69 98 ASP A CA 1
ATOM 729 C C . ASP A 1 98 ? -7.906 11.326 2.994 1.00 97.69 98 ASP A C 1
ATOM 731 O O . ASP A 1 98 ? -8.125 12.498 3.290 1.00 97.69 98 ASP A O 1
ATOM 735 N N . GLN A 1 99 ? -7.519 10.426 3.906 1.00 96.94 99 GLN A N 1
ATOM 736 C CA . GLN A 1 99 ? -7.190 10.748 5.302 1.00 96.94 99 GLN A CA 1
ATOM 737 C C . GLN A 1 99 ? -5.762 11.296 5.480 1.00 96.94 99 GLN A C 1
ATOM 739 O O . GLN A 1 99 ? -5.376 11.626 6.598 1.00 96.94 99 GLN A O 1
ATOM 744 N N . GLY A 1 100 ? -4.971 11.406 4.407 1.00 96.88 100 GLY A N 1
ATOM 745 C CA . GLY A 1 100 ? -3.618 11.964 4.443 1.00 96.88 100 GLY A CA 1
ATOM 746 C C . GLY A 1 100 ? -2.518 10.978 4.842 1.00 96.88 100 GLY A C 1
ATOM 747 O O . GLY A 1 100 ? -1.438 11.421 5.227 1.00 96.88 100 GLY A O 1
ATOM 748 N N . TYR A 1 101 ? -2.759 9.663 4.764 1.00 97.62 101 TYR A N 1
ATOM 749 C CA . TYR A 1 101 ? -1.693 8.677 4.983 1.00 97.62 101 TYR A CA 1
ATOM 750 C C . TYR A 1 101 ? -0.596 8.811 3.915 1.00 97.62 101 TYR A C 1
ATOM 752 O O . TYR A 1 101 ? -0.906 9.070 2.746 1.00 97.62 101 TYR A O 1
ATOM 760 N N . PRO A 1 102 ? 0.684 8.623 4.285 1.00 98.00 102 PRO A N 1
ATOM 761 C CA . PRO A 1 102 ? 1.797 8.808 3.365 1.00 98.00 102 PRO A CA 1
ATOM 762 C C . PRO A 1 102 ? 1.752 7.774 2.233 1.00 98.00 102 PRO A C 1
ATOM 764 O O . PRO A 1 102 ? 1.689 6.566 2.461 1.00 98.00 102 PRO A O 1
ATOM 767 N N . ILE A 1 103 ? 1.792 8.261 0.991 1.00 98.50 103 ILE A N 1
ATOM 768 C CA . ILE A 1 103 ? 1.660 7.425 -0.212 1.00 98.50 103 ILE A CA 1
ATOM 769 C C . ILE A 1 103 ? 2.920 6.610 -0.528 1.00 98.50 103 ILE A C 1
ATOM 771 O O . ILE A 1 103 ? 2.831 5.493 -1.039 1.00 98.50 103 ILE A O 1
ATOM 775 N N . ASP A 1 104 ? 4.086 7.167 -0.199 1.00 98.06 104 ASP A N 1
ATOM 776 C CA . ASP A 1 104 ? 5.392 6.622 -0.567 1.00 98.06 104 ASP A CA 1
ATOM 777 C C . ASP A 1 104 ? 6.096 5.888 0.582 1.00 98.06 104 ASP A C 1
ATOM 779 O O . ASP A 1 104 ? 7.211 5.392 0.391 1.00 98.06 104 ASP A O 1
ATOM 783 N N . GLU A 1 105 ? 5.450 5.777 1.749 1.00 96.75 105 GLU A N 1
ATOM 784 C CA . GLU A 1 105 ? 6.009 5.062 2.895 1.00 96.75 105 GLU A CA 1
ATOM 785 C C . GLU A 1 105 ? 6.287 3.600 2.522 1.00 96.75 105 GLU A C 1
ATOM 787 O O . GLU A 1 105 ? 5.471 2.913 1.892 1.00 96.75 105 GLU A O 1
ATOM 792 N N . CYS A 1 106 ? 7.481 3.132 2.878 1.00 93.88 106 CYS A N 1
ATOM 793 C CA . CYS A 1 106 ? 7.878 1.759 2.612 1.00 93.88 106 CYS A CA 1
ATOM 794 C C . CYS A 1 106 ? 7.276 0.823 3.653 1.00 93.88 106 CYS A C 1
ATOM 796 O O . CYS A 1 106 ? 7.171 1.167 4.823 1.00 93.88 106 CYS A O 1
ATOM 798 N N . TYR A 1 107 ? 6.933 -0.383 3.216 1.00 92.12 107 TYR A N 1
ATOM 799 C CA . TYR A 1 107 ? 6.479 -1.458 4.073 1.00 92.12 107 TYR A CA 1
ATOM 800 C C . TYR A 1 107 ? 7.492 -1.713 5.185 1.00 92.12 107 TYR A C 1
ATOM 802 O O . TYR A 1 107 ? 8.650 -2.039 4.912 1.00 92.12 107 TYR A O 1
ATOM 810 N N . GLN A 1 108 ? 7.043 -1.580 6.427 1.00 85.56 108 GLN A N 1
ATOM 811 C CA . GLN A 1 108 ? 7.881 -1.757 7.598 1.00 85.56 108 GLN A CA 1
ATOM 812 C C . GLN A 1 108 ? 7.616 -3.124 8.224 1.00 85.56 108 GLN A C 1
ATOM 814 O O . GLN A 1 108 ? 6.479 -3.549 8.456 1.00 85.56 108 GLN A O 1
ATOM 819 N N . THR A 1 109 ? 8.697 -3.836 8.515 1.00 72.56 109 THR A N 1
ATOM 820 C CA . THR A 1 109 ? 8.672 -5.040 9.341 1.00 72.56 109 THR A CA 1
ATOM 821 C C . THR A 1 109 ? 9.094 -4.630 10.737 1.00 72.56 109 THR A C 1
ATOM 823 O O . THR A 1 109 ? 10.235 -4.231 10.945 1.00 72.56 109 THR A O 1
ATOM 826 N N . HIS A 1 110 ? 8.183 -4.719 11.689 1.00 67.31 110 HIS A N 1
ATOM 827 C CA . HIS A 1 110 ? 8.432 -4.321 13.073 1.00 67.31 110 HIS A CA 1
ATOM 828 C C . HIS A 1 110 ? 8.833 -5.533 13.934 1.00 67.31 110 HIS A C 1
ATOM 830 O O . HIS A 1 110 ? 8.432 -5.654 15.091 1.00 67.31 110 HIS A O 1
ATOM 836 N N . GLU A 1 111 ? 9.604 -6.456 13.348 1.00 64.69 111 GLU A N 1
ATOM 837 C CA . GLU A 1 111 ? 10.206 -7.574 14.078 1.00 64.69 111 GLU A CA 1
ATO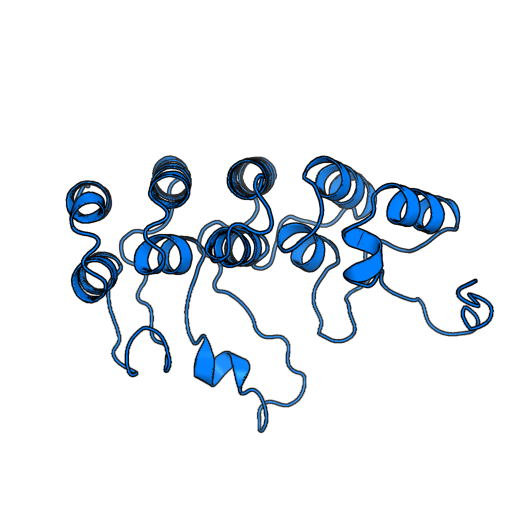M 838 C C . GLU A 1 111 ? 11.145 -7.004 15.157 1.00 64.69 111 GLU A C 1
ATOM 840 O O . GLU A 1 111 ? 12.031 -6.207 14.836 1.00 64.69 111 GLU A O 1
ATOM 845 N N . PRO A 1 112 ? 10.960 -7.368 16.438 1.00 54.78 112 PRO A N 1
ATOM 846 C CA . PRO A 1 112 ? 11.747 -6.806 17.533 1.00 54.78 112 PRO A CA 1
ATOM 847 C C . PRO A 1 112 ? 13.199 -7.304 17.547 1.00 54.78 112 PRO A C 1
ATOM 849 O O . PRO A 1 112 ? 14.029 -6.711 18.234 1.00 54.78 112 PRO A O 1
ATOM 852 N N . ASP A 1 113 ? 13.506 -8.380 16.816 1.00 60.56 113 ASP A N 1
ATOM 853 C CA . ASP A 1 113 ? 14.841 -8.964 16.741 1.00 60.56 113 ASP A CA 1
ATOM 854 C C . ASP A 1 113 ? 15.501 -8.670 15.376 1.00 60.56 113 ASP A C 1
ATOM 856 O O . ASP A 1 113 ? 15.151 -9.301 14.371 1.00 60.56 113 ASP A O 1
ATOM 860 N N . PRO A 1 114 ? 16.466 -7.731 15.312 1.00 57.25 114 PRO A N 1
ATOM 861 C CA . PRO A 1 114 ? 17.164 -7.396 14.073 1.00 57.25 114 PRO A CA 1
ATOM 862 C C . PRO A 1 114 ? 18.004 -8.557 13.517 1.00 57.25 114 PRO A C 1
ATOM 864 O O . PRO A 1 114 ? 18.252 -8.589 12.312 1.00 57.25 114 PRO A O 1
ATOM 867 N N . ASP A 1 115 ? 18.392 -9.535 14.343 1.00 57.81 115 ASP A N 1
ATOM 868 C CA . ASP A 1 115 ? 19.163 -10.706 13.904 1.00 57.81 115 ASP A CA 1
ATOM 869 C C . ASP A 1 115 ? 18.269 -11.794 13.273 1.00 57.81 115 ASP A C 1
ATOM 871 O O . ASP A 1 115 ? 18.763 -12.679 12.570 1.00 57.81 115 ASP A O 1
ATOM 875 N N . HIS A 1 116 ? 16.945 -11.711 13.465 1.00 55.84 116 HIS A N 1
ATOM 876 C CA . HIS A 1 116 ? 15.957 -12.670 12.951 1.00 55.84 116 HIS A CA 1
ATOM 877 C C . HIS A 1 116 ? 14.884 -12.042 12.052 1.00 55.84 116 HIS A C 1
ATOM 879 O O . HIS A 1 116 ? 13.910 -12.714 11.697 1.00 55.84 116 HIS A O 1
ATOM 885 N N . ASN A 1 117 ? 15.072 -10.796 11.608 1.00 62.25 117 ASN A N 1
ATOM 886 C CA . ASN A 1 117 ? 14.141 -10.113 10.714 1.00 62.2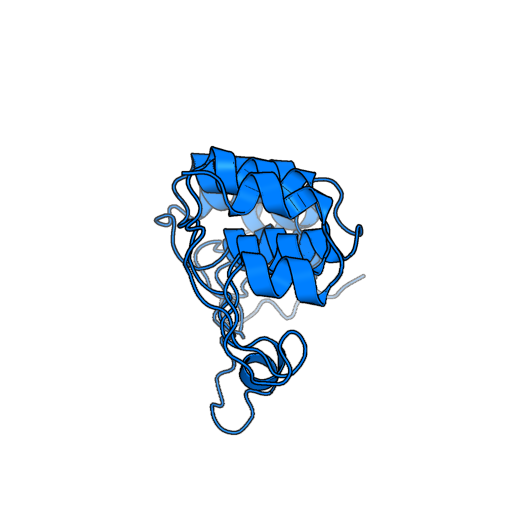5 117 ASN A CA 1
ATOM 887 C C . ASN A 1 117 ? 14.225 -10.650 9.271 1.00 62.25 117 ASN A C 1
ATOM 889 O O . ASN A 1 117 ? 14.689 -10.003 8.329 1.00 62.25 117 ASN A O 1
ATOM 893 N N . CYS A 1 118 ? 13.751 -11.879 9.080 1.00 64.50 118 CYS A N 1
ATOM 894 C CA . CYS A 1 118 ? 13.669 -12.503 7.768 1.00 64.50 118 CYS A CA 1
ATOM 895 C C . CYS A 1 118 ? 12.743 -11.714 6.830 1.00 64.50 118 CYS A C 1
ATOM 897 O O . CYS A 1 118 ? 12.954 -11.704 5.621 1.00 64.50 118 CYS A O 1
ATOM 899 N N . ALA A 1 119 ? 11.749 -11.006 7.370 1.00 64.69 119 ALA A N 1
ATOM 900 C CA . ALA A 1 119 ? 10.802 -10.238 6.584 1.00 64.69 119 ALA A CA 1
ATOM 901 C C . ALA A 1 119 ? 11.462 -9.026 5.902 1.00 64.69 119 ALA A C 1
ATOM 903 O O . ALA A 1 119 ? 11.171 -8.785 4.732 1.00 64.69 119 ALA A O 1
ATOM 904 N N . GLU A 1 120 ? 12.392 -8.320 6.555 1.00 65.50 120 GLU A N 1
ATOM 905 C CA . GLU A 1 120 ? 13.194 -7.269 5.905 1.00 65.50 120 GLU A CA 1
ATOM 906 C C . GLU A 1 120 ? 14.076 -7.854 4.799 1.00 65.50 120 GLU A C 1
ATOM 908 O O . GLU A 1 120 ? 14.171 -7.291 3.712 1.00 65.50 120 GLU A O 1
ATOM 913 N N . VAL A 1 121 ? 14.651 -9.038 5.015 1.00 69.38 121 VAL A N 1
ATOM 914 C CA . VAL A 1 121 ? 15.406 -9.752 3.974 1.00 69.38 121 VAL A CA 1
ATOM 915 C C . VAL A 1 121 ? 14.499 -10.092 2.781 1.00 69.38 121 VAL A C 1
ATOM 917 O O . VAL A 1 121 ? 14.875 -9.882 1.626 1.00 69.38 121 VAL A O 1
ATOM 920 N N . PHE A 1 122 ? 13.288 -10.597 3.031 1.00 77.00 122 PHE A N 1
ATOM 921 C CA . PHE A 1 122 ? 12.371 -11.049 1.985 1.00 77.00 122 PHE A CA 1
ATOM 922 C C . PHE A 1 122 ? 11.710 -9.898 1.225 1.00 77.00 122 PHE A C 1
ATOM 924 O O . PHE A 1 122 ? 11.741 -9.882 -0.011 1.00 77.00 122 PHE A O 1
ATOM 931 N N . PHE A 1 123 ? 11.118 -8.939 1.934 1.00 80.69 123 PHE A N 1
ATOM 932 C CA . PHE A 1 123 ? 10.414 -7.808 1.335 1.00 80.69 123 PHE A CA 1
ATOM 933 C C . PHE A 1 123 ? 11.360 -6.671 0.964 1.00 80.69 123 PHE A C 1
ATOM 935 O O . PHE A 1 123 ? 11.171 -6.079 -0.094 1.00 80.69 123 PHE A O 1
ATOM 942 N N . GLY A 1 124 ? 12.401 -6.404 1.745 1.00 88.38 124 GLY A N 1
ATOM 943 C CA . GLY A 1 124 ? 13.310 -5.284 1.519 1.00 88.38 124 GLY A CA 1
ATOM 944 C C . GLY A 1 124 ? 12.583 -3.941 1.421 1.00 88.38 124 GLY A C 1
ATOM 945 O O . GLY A 1 124 ? 11.568 -3.714 2.072 1.00 88.38 124 GLY A O 1
ATOM 946 N N . ILE A 1 125 ? 13.095 -3.050 0.574 1.00 91.88 125 ILE A N 1
ATOM 947 C CA . ILE A 1 125 ? 12.556 -1.701 0.381 1.00 91.88 125 ILE A CA 1
ATOM 948 C C . ILE A 1 125 ? 11.454 -1.760 -0.676 1.00 91.88 125 ILE A C 1
ATOM 950 O O . ILE A 1 125 ? 11.745 -1.842 -1.872 1.00 91.88 125 ILE A O 1
ATOM 954 N N . GLN A 1 126 ? 10.193 -1.737 -0.247 1.00 94.81 126 GLN A N 1
ATOM 955 C CA . GLN A 1 126 ? 9.022 -1.719 -1.128 1.00 94.81 126 GLN A CA 1
ATOM 956 C C . GLN A 1 126 ? 7.931 -0.822 -0.551 1.00 94.81 126 GLN A C 1
ATOM 958 O O . GLN A 1 126 ? 7.602 -0.940 0.618 1.00 94.81 126 GLN A O 1
ATOM 963 N N . ASN A 1 127 ? 7.333 0.027 -1.382 1.00 97.25 127 ASN A N 1
ATOM 964 C CA . ASN A 1 127 ? 6.147 0.819 -1.040 1.00 97.25 127 ASN A CA 1
ATOM 965 C C . ASN A 1 127 ? 4.915 0.292 -1.798 1.00 97.25 127 ASN A C 1
ATOM 967 O O . ASN A 1 127 ? 4.990 -0.700 -2.534 1.00 97.25 127 ASN A O 1
ATOM 971 N N . ALA A 1 128 ? 3.781 0.976 -1.650 1.00 98.38 128 ALA A N 1
ATOM 972 C CA . ALA A 1 128 ? 2.528 0.587 -2.288 1.00 98.38 128 ALA A CA 1
ATOM 973 C C . ALA A 1 128 ? 2.633 0.433 -3.814 1.00 98.38 128 ALA A C 1
ATOM 975 O O . ALA A 1 128 ? 2.084 -0.524 -4.367 1.00 98.38 128 ALA A O 1
ATOM 976 N N . LEU A 1 129 ? 3.357 1.335 -4.488 1.00 98.56 129 LEU A N 1
ATOM 977 C CA . LEU A 1 129 ? 3.505 1.307 -5.943 1.00 98.56 129 LEU A CA 1
ATOM 978 C C . LEU A 1 129 ? 4.321 0.090 -6.391 1.00 98.56 129 LEU A C 1
ATOM 980 O O . LEU A 1 129 ? 3.942 -0.583 -7.347 1.00 98.56 129 LEU A O 1
ATOM 984 N N . HIS A 1 130 ? 5.387 -0.259 -5.666 1.00 98.31 130 HIS A N 1
ATOM 985 C CA . HIS A 1 130 ? 6.176 -1.458 -5.959 1.00 98.31 130 HIS A CA 1
ATOM 986 C C . HIS A 1 130 ? 5.330 -2.736 -5.905 1.00 98.31 130 HIS A C 1
ATOM 988 O O . HIS A 1 130 ? 5.386 -3.530 -6.846 1.00 98.31 130 HIS A O 1
ATOM 994 N N . PHE A 1 131 ? 4.514 -2.911 -4.856 1.00 97.81 131 PHE A N 1
AT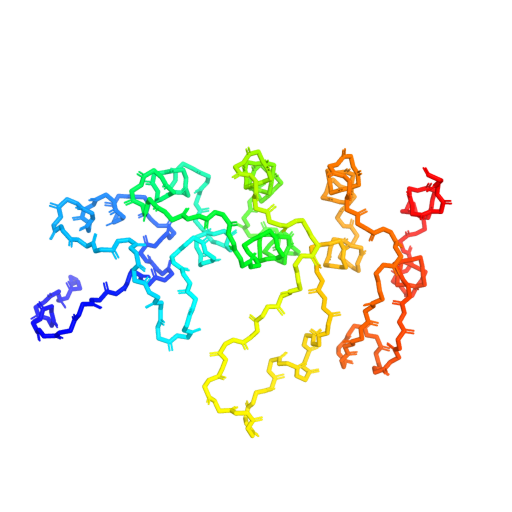OM 995 C CA . PHE A 1 131 ? 3.617 -4.066 -4.726 1.00 97.81 131 PHE A CA 1
ATOM 996 C C . PHE A 1 131 ? 2.612 -4.168 -5.870 1.00 97.81 131 PHE A C 1
ATOM 998 O O . PHE A 1 131 ? 2.440 -5.249 -6.443 1.00 97.81 131 PHE A O 1
ATOM 1005 N N . ALA A 1 132 ? 2.000 -3.043 -6.240 1.00 98.31 132 ALA A N 1
ATOM 1006 C CA . ALA A 1 132 ? 1.051 -2.979 -7.342 1.00 98.31 132 ALA A CA 1
ATOM 1007 C C . ALA A 1 132 ? 1.716 -3.338 -8.684 1.00 98.31 132 ALA A C 1
ATOM 1009 O O . ALA A 1 132 ? 1.155 -4.114 -9.461 1.00 98.31 132 ALA A O 1
ATOM 1010 N N . ILE A 1 133 ? 2.942 -2.846 -8.920 1.00 98.44 133 ILE A N 1
ATOM 1011 C CA . ILE A 1 133 ? 3.697 -3.090 -10.154 1.00 98.44 133 ILE A CA 1
ATOM 1012 C C . ILE A 1 133 ? 4.030 -4.563 -10.322 1.00 98.44 133 ILE A C 1
ATOM 1014 O O . ILE A 1 133 ? 3.618 -5.140 -11.321 1.00 98.44 133 ILE A O 1
ATOM 1018 N N . TRP A 1 134 ? 4.768 -5.198 -9.402 1.00 96.62 134 TRP A N 1
ATOM 1019 C CA . TRP A 1 134 ? 5.191 -6.586 -9.646 1.00 96.62 134 TRP A CA 1
ATOM 1020 C C . TRP A 1 134 ? 4.016 -7.571 -9.630 1.00 96.62 134 TRP A C 1
ATOM 1022 O O . TRP A 1 134 ? 4.106 -8.637 -10.243 1.00 96.62 134 TRP A O 1
ATOM 1032 N N . SER A 1 135 ? 2.901 -7.204 -8.994 1.00 96.25 135 SER A N 1
ATOM 1033 C CA . SER A 1 135 ? 1.658 -7.988 -8.995 1.00 96.25 135 SER A CA 1
ATOM 1034 C C . SER A 1 135 ? 0.781 -7.751 -10.224 1.00 96.25 135 SER A C 1
ATOM 1036 O O . SER A 1 135 ? -0.203 -8.464 -10.402 1.00 96.25 135 SER A O 1
ATOM 1038 N N . GLY A 1 136 ? 1.103 -6.759 -11.060 1.00 97.31 136 GLY A N 1
ATOM 1039 C CA . GLY A 1 136 ? 0.315 -6.415 -12.245 1.00 97.31 136 GLY A CA 1
ATOM 1040 C C . GLY A 1 136 ? -1.085 -5.880 -11.925 1.00 97.31 136 GLY A C 1
ATOM 1041 O O . GLY A 1 136 ? -1.993 -6.031 -12.739 1.00 97.31 136 GLY A O 1
ATOM 1042 N N . LYS A 1 137 ? -1.287 -5.287 -10.741 1.00 97.56 137 LYS A N 1
ATOM 1043 C CA . LYS A 1 137 ? -2.579 -4.727 -10.313 1.00 97.56 137 LYS A CA 1
ATOM 1044 C C . LYS A 1 137 ? -2.756 -3.328 -10.911 1.00 97.56 137 LYS A C 1
ATOM 1046 O O . LYS A 1 137 ? -2.430 -2.325 -10.280 1.00 97.56 137 LYS A O 1
ATOM 1051 N N . GLU A 1 138 ? -3.184 -3.283 -12.176 1.00 97.56 138 GLU A N 1
ATOM 1052 C CA . GLU A 1 138 ? -3.303 -2.048 -12.974 1.00 97.56 138 GLU A CA 1
ATOM 1053 C C . GLU A 1 138 ? -4.182 -0.983 -12.291 1.00 97.56 138 GLU A C 1
ATOM 1055 O O . GLU A 1 138 ? -3.833 0.194 -12.304 1.00 97.56 138 GLU A O 1
ATOM 1060 N N . ASP A 1 139 ? -5.272 -1.401 -11.648 1.00 97.81 139 ASP A N 1
ATOM 1061 C CA . ASP A 1 139 ? -6.197 -0.556 -10.881 1.00 97.81 139 ASP A CA 1
ATOM 1062 C C . ASP A 1 139 ? -5.512 0.176 -9.716 1.00 97.81 139 ASP A C 1
ATOM 1064 O O . ASP A 1 139 ? -5.668 1.386 -9.540 1.00 97.81 139 ASP A O 1
ATOM 1068 N N . MET A 1 140 ? -4.696 -0.546 -8.951 1.00 98.62 140 MET A N 1
ATOM 1069 C CA . MET A 1 140 ? -3.929 0.000 -7.839 1.00 98.62 140 MET A CA 1
ATOM 1070 C C . MET A 1 140 ? -2.792 0.899 -8.333 1.00 98.62 140 MET A C 1
ATOM 1072 O O . MET A 1 140 ? -2.551 1.952 -7.746 1.00 98.62 140 MET A O 1
ATOM 1076 N N . VAL A 1 141 ? -2.115 0.533 -9.431 1.00 98.56 141 VAL A N 1
ATOM 1077 C CA . VAL A 1 141 ? -1.095 1.398 -10.052 1.00 98.56 141 VAL A CA 1
ATOM 1078 C C . VAL A 1 141 ? -1.715 2.722 -10.494 1.00 98.56 141 VAL A C 1
ATOM 1080 O O . VAL A 1 141 ? -1.169 3.775 -10.175 1.00 98.56 141 VAL A O 1
ATOM 1083 N N . GLN A 1 142 ? -2.858 2.687 -11.185 1.00 98.19 142 GLN A N 1
ATOM 1084 C CA . GLN A 1 142 ? -3.563 3.896 -11.621 1.00 98.19 142 GLN A CA 1
ATOM 1085 C C . GLN A 1 142 ? -3.929 4.783 -10.433 1.00 98.19 142 GLN A C 1
ATOM 1087 O O . GLN A 1 142 ? -3.535 5.946 -10.416 1.00 98.19 142 GLN A O 1
ATOM 1092 N N . LEU A 1 143 ? -4.578 4.225 -9.406 1.00 98.62 143 LEU A N 1
ATOM 1093 C CA . LEU A 1 143 ? -4.939 4.971 -8.200 1.00 98.62 143 LEU A CA 1
ATOM 1094 C C . LEU A 1 143 ? -3.723 5.645 -7.549 1.00 98.62 143 LEU A C 1
ATOM 1096 O O . LEU A 1 143 ? -3.776 6.828 -7.228 1.00 98.62 143 LEU A O 1
ATOM 1100 N N . LEU A 1 144 ? -2.629 4.911 -7.338 1.00 98.69 144 LEU A N 1
ATOM 1101 C CA . LEU A 1 144 ? -1.447 5.454 -6.667 1.00 98.69 144 LEU A CA 1
ATOM 1102 C C . LEU A 1 144 ? -0.799 6.580 -7.486 1.00 98.69 144 LEU A C 1
ATOM 1104 O O . LEU A 1 144 ? -0.447 7.619 -6.931 1.00 98.69 144 LEU A O 1
ATOM 1108 N N . LEU A 1 145 ? -0.686 6.418 -8.805 1.00 98.00 145 LEU A N 1
ATOM 1109 C CA . LEU A 1 145 ? -0.115 7.446 -9.679 1.00 98.00 145 LEU A CA 1
ATOM 1110 C C . LEU A 1 145 ? -1.017 8.682 -9.795 1.00 98.00 145 LEU A C 1
ATOM 1112 O O . LEU A 1 145 ? -0.514 9.800 -9.722 1.00 98.00 145 LEU A O 1
ATOM 1116 N N . GLU A 1 146 ? -2.337 8.503 -9.899 1.00 97.69 146 GLU A N 1
ATOM 1117 C CA . GLU A 1 146 ? -3.323 9.598 -9.856 1.00 97.69 146 GLU A CA 1
ATOM 1118 C C . GLU A 1 146 ? -3.230 10.412 -8.560 1.00 97.69 146 GLU A C 1
ATOM 1120 O O . GLU A 1 146 ? -3.519 11.608 -8.543 1.00 97.69 146 GLU A O 1
ATOM 1125 N N . ARG A 1 147 ? -2.822 9.763 -7.466 1.00 98.25 147 ARG A N 1
ATOM 1126 C CA . ARG A 1 147 ? -2.649 10.367 -6.141 1.00 98.25 147 ARG A CA 1
ATOM 1127 C C . ARG A 1 147 ? -1.228 10.878 -5.882 1.00 98.25 147 ARG A C 1
ATOM 1129 O O . ARG A 1 147 ? -0.961 11.353 -4.783 1.00 98.25 147 ARG A O 1
ATOM 1136 N N . GLY A 1 148 ? -0.347 10.836 -6.883 1.00 97.31 148 GLY A N 1
ATOM 1137 C CA . GLY A 1 148 ? 0.986 11.438 -6.826 1.00 97.31 148 GLY A CA 1
ATOM 1138 C C . GLY A 1 148 ? 2.091 10.541 -6.266 1.00 97.31 148 GLY A C 1
ATOM 1139 O O . GLY A 1 148 ? 3.087 11.071 -5.785 1.00 97.31 148 GLY A O 1
ATOM 1140 N N . ALA A 1 149 ? 1.944 9.212 -6.319 1.00 98.00 149 ALA A N 1
ATOM 1141 C CA . ALA A 1 149 ? 3.005 8.293 -5.903 1.00 98.00 149 ALA A CA 1
ATOM 1142 C C . ALA A 1 149 ? 4.299 8.514 -6.706 1.00 98.00 149 ALA A C 1
ATOM 1144 O O . ALA A 1 149 ? 4.273 8.678 -7.933 1.00 98.00 149 ALA A O 1
ATOM 1145 N N . GLY A 1 150 ? 5.443 8.466 -6.023 1.00 97.25 150 GLY A N 1
ATOM 1146 C CA . GLY A 1 150 ? 6.751 8.700 -6.621 1.00 97.25 150 GLY A CA 1
ATOM 1147 C C . GLY A 1 150 ? 7.149 7.619 -7.631 1.00 97.25 150 GLY A C 1
ATOM 1148 O O . GLY A 1 150 ? 7.428 6.477 -7.271 1.00 97.25 150 GLY A O 1
ATOM 1149 N N . LYS A 1 151 ? 7.276 7.993 -8.910 1.00 96.06 151 LYS A N 1
ATOM 1150 C CA . LYS A 1 151 ? 7.678 7.084 -10.009 1.00 96.06 151 LYS A CA 1
ATOM 1151 C C . LYS A 1 151 ? 9.178 6.764 -10.055 1.00 96.06 151 LYS A C 1
ATOM 1153 O O . LYS A 1 151 ? 9.608 5.936 -10.854 1.00 96.06 151 LYS A O 1
ATOM 1158 N N . THR A 1 152 ? 9.986 7.427 -9.231 1.00 96.00 152 THR A N 1
ATOM 1159 C CA . THR A 1 152 ? 11.457 7.322 -9.237 1.00 96.00 152 THR A CA 1
ATOM 1160 C C . THR A 1 152 ? 12.023 6.634 -7.996 1.00 96.00 152 THR A C 1
ATOM 1162 O O . THR A 1 152 ? 13.232 6.416 -7.921 1.00 96.00 152 THR A O 1
ATOM 1165 N N . ILE A 1 153 ? 11.170 6.274 -7.031 1.00 96.75 153 ILE A N 1
ATOM 1166 C CA . ILE A 1 153 ? 11.591 5.597 -5.803 1.00 96.75 153 ILE A CA 1
ATOM 1167 C C . ILE A 1 153 ? 12.095 4.205 -6.166 1.00 96.75 153 ILE A C 1
ATOM 1169 O O . ILE A 1 153 ? 11.407 3.445 -6.837 1.00 96.75 153 ILE A O 1
ATOM 1173 N N . LEU A 1 154 ? 13.313 3.885 -5.739 1.00 96.88 154 LEU A N 1
ATOM 1174 C CA . LEU A 1 154 ? 13.958 2.617 -6.054 1.00 96.88 154 LEU A CA 1
ATOM 1175 C C . LEU A 1 154 ? 13.546 1.532 -5.055 1.00 96.88 154 LEU A C 1
ATOM 1177 O O . LEU A 1 154 ? 13.417 1.794 -3.860 1.00 96.88 154 LEU A O 1
ATOM 1181 N N . THR A 1 155 ? 13.436 0.295 -5.532 1.00 95.38 155 THR A N 1
ATOM 1182 C CA . THR A 1 155 ? 13.202 -0.890 -4.698 1.00 95.38 155 THR A CA 1
ATOM 1183 C C . THR A 1 155 ? 14.393 -1.834 -4.704 1.00 95.38 155 THR A C 1
ATOM 1185 O O . THR A 1 155 ? 15.151 -1.917 -5.675 1.00 95.38 155 THR A O 1
ATOM 1188 N N . ARG A 1 156 ? 14.538 -2.589 -3.614 1.00 94.31 156 ARG A N 1
ATOM 1189 C CA . ARG A 1 156 ? 15.482 -3.699 -3.492 1.00 94.31 156 ARG A CA 1
ATOM 1190 C C . ARG A 1 156 ? 14.911 -4.756 -2.551 1.00 94.31 156 ARG A C 1
ATOM 1192 O O . ARG A 1 156 ? 14.576 -4.436 -1.421 1.00 94.31 156 ARG A O 1
ATOM 1199 N N . SER A 1 157 ? 14.834 -6.006 -3.000 1.00 90.44 157 SER A N 1
ATOM 1200 C CA . SER A 1 157 ? 14.246 -7.142 -2.280 1.00 90.44 157 SER A CA 1
ATOM 1201 C C . SER A 1 157 ? 14.935 -8.445 -2.691 1.00 90.44 157 SER A C 1
ATOM 1203 O O . SER A 1 157 ? 15.248 -8.635 -3.871 1.00 90.44 157 SER A O 1
ATOM 1205 N N . ALA A 1 158 ? 15.114 -9.384 -1.757 1.00 89.50 158 ALA A N 1
ATOM 1206 C CA . ALA A 1 158 ? 15.581 -10.725 -2.103 1.00 89.50 158 ALA A CA 1
ATOM 1207 C C . ALA A 1 158 ? 14.604 -11.444 -3.047 1.00 89.50 158 ALA A C 1
ATOM 1209 O O . ALA A 1 158 ? 15.026 -12.011 -4.050 1.00 89.50 158 ALA A O 1
ATOM 1210 N N . MET A 1 159 ? 13.297 -11.396 -2.753 1.00 87.12 159 MET A N 1
ATOM 1211 C CA . MET A 1 159 ? 12.279 -12.148 -3.498 1.00 87.12 159 MET A CA 1
ATOM 1212 C C . MET A 1 159 ? 11.869 -11.495 -4.818 1.00 87.12 159 MET A C 1
ATOM 1214 O O . MET A 1 159 ? 11.505 -12.196 -5.761 1.00 87.12 159 MET A O 1
ATOM 1218 N N . LYS A 1 160 ? 11.836 -10.158 -4.874 1.00 91.38 160 LYS A N 1
ATOM 1219 C CA . LYS A 1 160 ? 11.261 -9.436 -6.023 1.00 91.38 160 LYS A CA 1
ATOM 1220 C C . LYS A 1 160 ? 12.299 -8.869 -6.970 1.00 91.38 160 LYS A C 1
ATOM 1222 O O . LYS A 1 160 ? 11.999 -8.713 -8.151 1.00 91.38 160 LYS A O 1
ATOM 1227 N N . THR A 1 161 ? 13.512 -8.592 -6.497 1.00 93.19 161 THR A N 1
ATOM 1228 C CA . THR A 1 161 ? 14.537 -7.944 -7.322 1.00 93.19 161 THR A CA 1
ATOM 1229 C C . THR A 1 161 ? 15.849 -8.722 -7.410 1.00 93.19 161 THR A C 1
ATOM 1231 O O . THR A 1 161 ? 16.780 -8.241 -8.051 1.00 93.19 161 THR A O 1
ATOM 1234 N N . ASP A 1 162 ? 15.934 -9.926 -6.832 1.00 92.44 162 ASP A N 1
ATOM 1235 C CA . ASP A 1 162 ? 17.174 -10.714 -6.733 1.00 92.44 162 ASP A CA 1
ATOM 1236 C C . ASP A 1 162 ? 18.331 -9.874 -6.170 1.00 92.44 162 ASP A C 1
ATOM 1238 O O . ASP A 1 162 ? 19.440 -9.866 -6.710 1.00 92.44 162 ASP A O 1
ATOM 1242 N N . TRP A 1 163 ? 18.044 -9.084 -5.130 1.00 91.31 163 TRP A N 1
ATOM 1243 C CA . TRP A 1 163 ? 18.973 -8.133 -4.505 1.00 91.31 163 TRP A CA 1
ATOM 1244 C C . TRP A 1 163 ? 19.448 -6.970 -5.380 1.00 91.31 163 TRP A C 1
ATOM 1246 O O . TRP A 1 163 ? 20.263 -6.166 -4.915 1.00 91.31 163 TRP A O 1
ATOM 1256 N N . LYS A 1 164 ? 18.944 -6.830 -6.608 1.00 94.81 164 LYS A N 1
ATOM 1257 C CA . LYS A 1 164 ? 19.238 -5.680 -7.467 1.00 94.81 164 LYS A CA 1
ATOM 1258 C C . LYS A 1 164 ? 18.398 -4.483 -7.046 1.00 94.81 164 LYS A C 1
ATOM 1260 O O . LYS A 1 164 ? 17.245 -4.640 -6.654 1.00 94.81 164 LYS A O 1
ATOM 1265 N N . THR A 1 165 ? 18.964 -3.292 -7.151 1.00 96.69 165 THR A N 1
ATOM 1266 C CA . THR A 1 165 ? 18.186 -2.058 -7.044 1.00 96.69 165 THR A CA 1
ATOM 1267 C C . THR A 1 165 ? 17.502 -1.813 -8.381 1.00 96.69 165 THR A C 1
ATOM 1269 O O . THR A 1 165 ? 18.192 -1.789 -9.398 1.00 96.69 165 THR A O 1
ATOM 1272 N N . LEU A 1 166 ? 16.178 -1.673 -8.386 1.00 97.56 166 LEU A N 1
ATOM 1273 C CA . LEU A 1 166 ? 15.384 -1.444 -9.595 1.00 97.56 166 LEU A CA 1
ATOM 1274 C C . LEU A 1 166 ? 14.519 -0.194 -9.433 1.00 97.56 166 LEU A C 1
ATOM 1276 O O . LEU A 1 166 ? 13.938 0.032 -8.372 1.00 97.56 166 LEU A O 1
ATOM 1280 N N . SER A 1 167 ? 14.402 0.585 -10.501 1.00 97.44 167 SER A N 1
ATOM 1281 C CA . SER A 1 167 ? 13.346 1.587 -10.657 1.00 97.44 167 SER A CA 1
ATOM 1282 C C . SER A 1 167 ? 11.976 0.925 -10.875 1.00 97.44 167 SER A C 1
ATOM 1284 O O . SER A 1 167 ? 11.909 -0.240 -11.290 1.00 97.44 167 SER A O 1
ATOM 1286 N N . PRO A 1 168 ? 10.864 1.656 -10.683 1.00 97.69 168 PRO A N 1
ATOM 1287 C CA . PRO A 1 168 ? 9.521 1.152 -10.972 1.00 97.69 168 PRO A CA 1
ATOM 1288 C C . PRO A 1 168 ? 9.358 0.648 -12.418 1.00 97.69 168 PRO A C 1
ATOM 1290 O O . PRO A 1 168 ? 8.744 -0.394 -12.648 1.00 97.69 168 PRO A O 1
ATOM 1293 N N . VAL A 1 169 ? 9.977 1.324 -13.393 1.00 97.94 169 VAL A N 1
ATOM 1294 C CA . VAL A 1 169 ? 9.978 0.907 -14.808 1.00 97.94 169 VAL A CA 1
ATOM 1295 C C . VAL A 1 169 ? 10.741 -0.407 -15.004 1.00 97.94 169 VAL A C 1
ATOM 1297 O O . VAL A 1 169 ? 10.241 -1.325 -15.657 1.00 97.94 169 VAL A O 1
ATOM 1300 N N . GLU A 1 170 ? 11.940 -0.543 -14.431 1.00 98.06 170 GLU A N 1
ATOM 1301 C CA . GLU A 1 170 ? 12.715 -1.789 -14.514 1.00 98.06 170 GLU A CA 1
ATOM 1302 C C . GLU A 1 170 ? 12.002 -2.951 -13.817 1.00 98.06 170 GLU A C 1
ATOM 1304 O O . GLU A 1 170 ? 12.019 -4.076 -14.325 1.00 98.06 170 GLU A O 1
ATOM 1309 N N . LEU A 1 171 ? 11.327 -2.684 -12.695 1.00 97.94 171 LEU A N 1
ATOM 1310 C CA . LEU A 1 171 ? 10.499 -3.663 -11.998 1.00 97.94 171 LEU A CA 1
ATOM 1311 C C . LEU A 1 171 ? 9.339 -4.135 -12.888 1.00 97.94 171 LEU A C 1
ATOM 1313 O O . LEU A 1 171 ? 9.152 -5.341 -13.054 1.00 97.94 171 LEU A O 1
ATOM 1317 N N . ALA A 1 172 ? 8.609 -3.216 -13.528 1.00 98.12 172 ALA A N 1
ATOM 1318 C CA . ALA A 1 172 ? 7.533 -3.563 -14.460 1.00 98.12 172 ALA A CA 1
ATOM 1319 C C . ALA A 1 172 ? 8.043 -4.421 -15.632 1.00 98.12 172 ALA A C 1
ATOM 1321 O O . ALA A 1 172 ? 7.419 -5.423 -15.990 1.00 98.12 172 ALA A O 1
ATOM 1322 N N . ARG A 1 173 ? 9.218 -4.087 -16.189 1.00 98.00 173 ARG A N 1
ATOM 1323 C CA . ARG A 1 173 ? 9.872 -4.875 -17.250 1.00 98.00 173 ARG A CA 1
ATOM 1324 C C . ARG A 1 173 ? 10.261 -6.271 -16.774 1.00 98.00 173 ARG A C 1
ATOM 1326 O O . ARG A 1 173 ? 10.006 -7.234 -17.492 1.00 98.00 173 ARG A O 1
ATOM 1333 N N . LYS A 1 174 ? 10.830 -6.395 -15.569 1.00 97.69 174 LYS A N 1
ATOM 1334 C CA . LYS A 1 174 ? 11.230 -7.685 -14.978 1.00 97.69 174 LYS A CA 1
ATOM 1335 C C . LYS A 1 174 ? 10.055 -8.658 -14.872 1.00 97.69 174 LYS A C 1
ATOM 1337 O O . LYS A 1 174 ? 10.236 -9.841 -15.139 1.00 97.69 174 LYS A O 1
ATOM 1342 N N . PHE A 1 175 ? 8.874 -8.165 -14.501 1.00 97.25 175 PHE A N 1
ATOM 1343 C CA . PHE A 1 175 ? 7.667 -8.983 -14.346 1.00 97.25 175 PHE A CA 1
ATOM 1344 C C . PHE A 1 175 ? 6.802 -9.069 -15.618 1.00 97.25 175 PHE A C 1
ATOM 1346 O O . PHE A 1 175 ? 5.779 -9.745 -15.612 1.00 97.25 175 PHE A O 1
ATOM 1353 N N . GLY A 1 176 ? 7.214 -8.434 -16.722 1.00 97.69 176 GLY A N 1
ATOM 1354 C CA . GLY A 1 176 ? 6.503 -8.499 -18.004 1.00 97.69 176 GLY A CA 1
ATOM 1355 C C . GLY A 1 176 ? 5.221 -7.662 -18.070 1.00 97.69 176 GLY A C 1
ATOM 1356 O O . GLY A 1 176 ? 4.432 -7.823 -19.001 1.00 97.69 176 GLY A O 1
ATOM 1357 N N . HIS A 1 177 ? 5.015 -6.733 -17.134 1.00 97.62 177 HIS A N 1
ATOM 1358 C CA . HIS A 1 177 ? 3.818 -5.889 -17.051 1.00 97.62 177 HIS A CA 1
ATOM 1359 C C . HIS A 1 177 ? 3.917 -4.681 -17.989 1.00 97.62 177 HIS A C 1
ATOM 1361 O O . HIS A 1 177 ? 3.885 -3.525 -17.573 1.00 97.62 177 HIS A O 1
ATOM 1367 N N . LEU A 1 178 ? 4.061 -4.951 -19.290 1.00 95.81 178 LEU A N 1
ATOM 1368 C CA . LEU A 1 178 ? 4.371 -3.941 -20.312 1.00 95.81 178 LEU A CA 1
ATOM 1369 C C . LEU A 1 178 ? 3.304 -2.843 -20.444 1.00 95.81 178 LEU A C 1
ATOM 1371 O O . LEU A 1 178 ? 3.621 -1.726 -20.845 1.00 95.81 178 LEU A O 1
ATOM 1375 N N . LYS A 1 179 ? 2.053 -3.137 -20.075 1.00 96.12 179 LYS A N 1
ATOM 1376 C CA . LYS A 1 179 ? 0.952 -2.161 -20.058 1.00 96.12 179 LYS A CA 1
ATOM 1377 C C . LYS A 1 179 ? 1.143 -1.048 -19.026 1.00 96.12 179 LYS A C 1
ATOM 1379 O O . LYS A 1 179 ? 0.556 0.015 -19.184 1.00 96.12 179 LYS A O 1
ATOM 1384 N N . LEU A 1 180 ? 1.964 -1.277 -17.998 1.00 97.31 180 LEU A N 1
ATOM 1385 C CA . LEU A 1 180 ? 2.260 -0.277 -16.972 1.00 97.31 180 LEU A CA 1
ATOM 1386 C C . LEU A 1 180 ? 3.315 0.737 -17.430 1.00 97.31 180 LEU A C 1
ATOM 1388 O O . LEU A 1 180 ? 3.392 1.822 -16.863 1.00 97.31 180 LEU A O 1
ATOM 1392 N N . LEU A 1 181 ? 4.123 0.416 -18.448 1.00 96.69 181 LEU A N 1
ATOM 1393 C CA . LEU A 1 181 ? 5.248 1.264 -18.862 1.00 96.69 181 LEU A CA 1
ATOM 1394 C C . LEU A 1 181 ? 4.817 2.684 -19.256 1.00 96.69 181 LEU A C 1
ATOM 1396 O O . LEU A 1 181 ? 5.404 3.617 -18.715 1.00 96.69 181 LEU A O 1
ATOM 1400 N N . PRO A 1 182 ? 3.754 2.894 -20.063 1.00 95.31 182 PRO A N 1
ATOM 1401 C CA . PRO A 1 182 ? 3.306 4.248 -20.394 1.00 95.31 182 PRO A CA 1
ATOM 1402 C C . PRO A 1 182 ? 2.876 5.071 -19.170 1.00 95.31 182 PRO A C 1
ATOM 1404 O O . PRO A 1 182 ? 2.997 6.290 -19.184 1.00 95.31 182 PRO A O 1
ATOM 1407 N N . LEU A 1 183 ? 2.387 4.418 -18.107 1.00 95.31 183 LEU A N 1
ATOM 1408 C CA . LEU A 1 183 ? 1.989 5.092 -16.865 1.00 95.31 183 LEU A CA 1
ATOM 1409 C C . LEU A 1 183 ? 3.212 5.527 -16.038 1.00 95.31 183 LEU A C 1
ATOM 1411 O O . LEU A 1 183 ? 3.204 6.588 -15.410 1.00 95.31 183 LEU A O 1
ATOM 1415 N N . LEU A 1 184 ? 4.263 4.702 -16.047 1.00 95.19 184 LEU A N 1
ATOM 1416 C CA . LEU A 1 184 ? 5.475 4.881 -15.243 1.00 95.19 184 LEU A CA 1
ATOM 1417 C C . LEU A 1 184 ? 6.537 5.755 -15.926 1.00 95.19 184 LEU A C 1
ATOM 1419 O O . LEU A 1 184 ? 7.336 6.377 -15.234 1.00 95.19 184 LEU A O 1
ATOM 1423 N N . GLU A 1 185 ? 6.552 5.803 -17.258 1.00 91.31 185 GLU A N 1
ATOM 1424 C CA . GLU A 1 185 ? 7.493 6.602 -18.058 1.00 91.31 185 GLU A CA 1
ATOM 1425 C C . GLU A 1 185 ? 7.000 8.043 -18.304 1.00 91.31 185 GLU A C 1
ATOM 1427 O O . GLU A 1 185 ? 7.781 8.878 -18.753 1.00 91.31 185 GLU A O 1
ATOM 1432 N N . GLY A 1 186 ? 5.726 8.347 -18.019 1.00 72.81 186 GLY A N 1
ATOM 1433 C CA . GLY A 1 186 ? 5.149 9.686 -18.196 1.00 72.81 186 GLY A CA 1
ATOM 1434 C C . GLY A 1 186 ? 5.607 10.700 -17.140 1.00 72.81 186 GLY A C 1
ATOM 1435 O O . GLY A 1 186 ? 5.727 10.345 -15.963 1.00 72.81 186 GLY A O 1
ATOM 1436 N N . GLU A 1 187 ? 5.820 11.947 -17.575 1.00 56.16 187 GLU A N 1
ATOM 1437 C CA . GLU A 1 187 ? 6.179 13.116 -16.745 1.00 56.16 187 GLU A CA 1
ATOM 1438 C C . GLU A 1 187 ? 5.139 13.443 -15.661 1.00 56.16 187 GLU A C 1
ATOM 1440 O O . GLU A 1 187 ? 3.927 13.203 -15.887 1.00 56.16 187 GLU A O 1
#

Foldseek 3Di:
DPPPVVPPDDQDADDLVQQLDLVSLVVCVVVVRAQQDADPQRHRNLLSNLQHHDLVSSVVSCVRNVDQQEDQSLQNLLLSVLPCPHVCSLVSNLVSVVSVHDLAHFDDGSPVDPVPPVVCQAFPGHHSCLSCQLSLVVSSNVSSVVSPHDLADWGAHCHQAVRDIDGSLRSNVVNVSVVCNVVSVDD

Organism: NCBI:txid326684

pLDDT: mean 86.09, std 16.63, range [29.84, 98.69]

Sequence (187 aa):
MLDLSSCNSTANALSSMVLEVPERVHWCLERGADASLSSPLGLTIIEVAASCASLDTLKLLIERADSSPQGDAVARASLAHTNDRYPDRVEVVRFLLDQGYPIDECYQTHEPDPDHNCAEVFFGIQNALHFAIWSGKEDMVQLLLERGAGKTILTRSAMKTDWKTLSPVELARKFGHLKLLPLLEGE

Secondary structure (DSSP, 8-state):
---GGG-SSS--PPPHHHHT-HHHHHHHHTTT--TTPPPTTS--HHHHHHHHS-HHHHHHHHHHH---S-SSHHHHHHHHHTTSS-TTHHHHHHHHHHTT--SSPBPP---S-TTS-HHHHHH-B-BHHHHHHHTT-HHHHHHHHHTT--TT--BB-HHHHTT--B-HHHHHHHTT-GGGHHHHH--

InterPro domains:
  IPR002110 Ankyrin repeat [PF00023] (127-149)
  IPR002110 Ankyrin repeat [PS50088] (124-156)
  IPR002110 Ankyrin repeat [SM00248] (41-70)
  IPR002110 Ankyrin repeat [SM00248] (124-153)
  IPR036770 Ankyrin repeat-containing domain superfamily [G3DSA:1.25.40.20] (17-186)
  IPR036770 Ankyrin repeat-containing domain superfamily [SSF48403] (22-184)